Protein AF-A0AAW0D559-F1 (afdb_monomer_lite)

Foldseek 3Di:
DDDDDDDPPPPPPPPQDWDDPLQKAKEKDWPDQEEADPVNTDIDIDIDGPDPDDAAWDCAQAPSQQALACQKFKDKPNHTDDRQFKFFDFDQPFHFHHDDDDDDADDAFIKMKIDGDQLDFIGSGQPGLPTHGHDYDIGIHGHHHDRDDDDQDDPPPDDDDPLAAEQQDDPPPVVSVLLVVLLLLLLVLLQQVLVCCVVCVPDPLCCLQQVNPDSVLSSVLSNCSNSNGPANEYAYELVVPPVSVVRCVRTVRTQKMWGRHPNLHIYIYGYPVLVVAAALVVQVVDPQFPHAAHNNLVVNQSSSCSRPNAHCSGDGRVVSSSDDNVNSSRHDHRRNSRD

Structure (mmCIF, N/CA/C/O backbone):
data_AF-A0AAW0D559-F1
#
_entry.id   AF-A0AAW0D559-F1
#
loop_
_atom_site.group_PDB
_atom_site.id
_atom_site.type_symbol
_atom_site.label_atom_id
_atom_site.label_alt_id
_atom_site.label_comp_id
_atom_site.label_asym_id
_atom_site.label_entity_id
_atom_site.label_seq_id
_atom_site.pdbx_PDB_ins_code
_atom_site.Cartn_x
_atom_site.Cartn_y
_atom_site.Cartn_z
_atom_site.occupancy
_atom_site.B_iso_or_equiv
_atom_site.auth_seq_id
_atom_site.auth_comp_id
_atom_site.auth_asym_id
_atom_site.auth_atom_id
_atom_site.pdbx_PDB_model_num
ATOM 1 N N . MET A 1 1 ? 37.178 19.916 59.750 1.00 40.81 1 MET A N 1
ATOM 2 C CA . MET A 1 1 ? 35.726 19.694 59.577 1.00 40.81 1 MET A CA 1
ATOM 3 C C . MET A 1 1 ? 35.240 20.624 58.471 1.00 40.81 1 MET A C 1
ATOM 5 O O . MET A 1 1 ? 34.954 21.775 58.756 1.00 40.81 1 MET A O 1
ATOM 9 N N . PHE A 1 2 ? 35.234 20.185 57.210 1.00 36.81 2 PHE A N 1
ATOM 10 C CA . PHE A 1 2 ? 34.683 20.970 56.098 1.00 36.81 2 PHE A CA 1
ATOM 11 C C . PHE A 1 2 ? 33.722 20.095 55.295 1.00 36.81 2 PHE A C 1
ATOM 13 O O . PHE A 1 2 ? 34.034 18.958 54.948 1.00 36.81 2 PHE A O 1
ATOM 20 N N . ARG A 1 3 ? 32.512 20.630 55.125 1.00 43.84 3 ARG A N 1
ATOM 21 C CA . ARG A 1 3 ? 31.326 20.000 54.545 1.00 43.84 3 ARG A CA 1
ATOM 22 C C . ARG A 1 3 ? 31.536 19.752 53.050 1.00 43.84 3 ARG A C 1
ATOM 24 O O . ARG A 1 3 ? 31.835 20.692 52.324 1.00 43.84 3 ARG A O 1
ATOM 31 N N . SER A 1 4 ? 31.327 18.516 52.599 1.00 42.09 4 SER A N 1
ATOM 32 C CA . SER A 1 4 ? 31.126 18.214 51.178 1.00 42.09 4 SER A CA 1
ATOM 33 C C . SER A 1 4 ? 29.635 18.314 50.868 1.00 42.09 4 SER A C 1
ATOM 35 O O . SER A 1 4 ? 28.844 17.496 51.336 1.00 42.09 4 SER A O 1
ATOM 37 N N . SER A 1 5 ? 29.256 19.355 50.128 1.00 48.59 5 SER A N 1
ATOM 38 C CA . SER A 1 5 ? 27.917 19.517 49.564 1.00 48.59 5 SER A CA 1
ATOM 39 C C . SER A 1 5 ? 27.751 18.575 48.375 1.00 48.59 5 SER A C 1
ATOM 41 O O . SER A 1 5 ? 28.416 18.735 47.355 1.00 48.59 5 SER A O 1
ATOM 43 N N . PHE A 1 6 ? 26.852 17.602 48.507 1.00 46.41 6 PHE A N 1
ATOM 44 C CA . PHE A 1 6 ? 26.351 16.803 47.393 1.00 46.41 6 PHE A CA 1
ATOM 45 C C . PHE A 1 6 ? 25.408 17.665 46.539 1.00 46.41 6 PHE A C 1
ATOM 47 O O . PHE A 1 6 ? 24.305 18.000 46.966 1.00 46.41 6 PHE A O 1
ATOM 54 N N . LEU A 1 7 ? 25.845 18.024 45.331 1.00 46.91 7 LEU A N 1
ATOM 55 C CA . LEU A 1 7 ? 24.982 18.516 44.257 1.00 46.91 7 LEU A CA 1
ATOM 56 C C . LEU A 1 7 ? 24.326 17.302 43.584 1.00 46.91 7 LEU A C 1
ATOM 58 O O . LEU A 1 7 ? 24.928 16.652 42.733 1.00 46.91 7 LEU A O 1
ATOM 62 N N . LEU A 1 8 ? 23.098 16.978 43.991 1.00 42.84 8 LEU A N 1
ATOM 63 C CA . LEU A 1 8 ? 22.218 16.075 43.248 1.00 42.84 8 LEU A CA 1
ATOM 64 C C . LEU A 1 8 ? 21.705 16.814 42.002 1.00 42.84 8 LEU A C 1
ATOM 66 O O . LEU A 1 8 ? 20.737 17.569 42.073 1.00 42.84 8 LEU A O 1
ATOM 70 N N . LEU A 1 9 ? 22.367 16.604 40.861 1.00 41.84 9 LEU A N 1
ATOM 71 C CA . LEU A 1 9 ? 21.789 16.878 39.545 1.00 41.84 9 LEU A CA 1
ATOM 72 C C . LEU A 1 9 ? 20.656 15.870 39.305 1.00 41.84 9 LEU A C 1
ATOM 74 O O . LEU A 1 9 ? 20.895 14.709 38.977 1.00 41.84 9 LEU A O 1
ATOM 78 N N . SER A 1 10 ? 19.416 16.313 39.474 1.00 42.72 10 SER A N 1
ATOM 79 C CA . SER A 1 10 ? 18.221 15.604 39.024 1.00 42.72 10 SER A CA 1
ATOM 80 C C . SER A 1 10 ? 18.081 15.776 37.511 1.00 42.72 10 SER A C 1
ATOM 82 O O . SER A 1 10 ? 17.462 16.714 37.015 1.00 42.72 10 SER A O 1
ATOM 84 N N . VAL A 1 11 ? 18.682 14.860 36.751 1.00 44.22 11 VAL A N 1
ATOM 85 C CA . VAL A 1 11 ? 18.337 14.671 35.339 1.00 44.22 11 VAL A CA 1
ATOM 86 C C . VAL A 1 11 ? 16.946 14.037 35.311 1.00 44.22 11 VAL A C 1
ATOM 88 O O . VAL A 1 11 ? 16.806 12.832 35.506 1.00 44.22 11 VAL A O 1
ATOM 91 N N . LEU A 1 12 ? 15.903 14.851 35.116 1.00 43.22 12 LEU A N 1
ATOM 92 C CA . LEU A 1 12 ? 14.584 14.352 34.726 1.00 43.22 12 LEU A CA 1
ATOM 93 C C . LEU A 1 12 ? 14.722 13.752 33.322 1.00 43.22 12 LEU A C 1
ATOM 95 O O . LEU A 1 12 ? 14.622 14.451 32.312 1.00 43.22 12 LEU A O 1
ATOM 99 N N . ALA A 1 13 ? 14.983 12.450 33.253 1.00 46.03 13 ALA A N 1
ATOM 100 C CA . ALA A 1 13 ? 14.716 11.690 32.048 1.00 46.03 13 ALA A CA 1
ATOM 101 C C . ALA A 1 13 ? 13.203 11.773 31.803 1.00 46.03 13 ALA A C 1
ATOM 103 O O . ALA A 1 13 ? 12.420 11.236 32.584 1.00 46.03 13 ALA A O 1
ATOM 104 N N . LYS A 1 14 ? 12.778 12.482 30.749 1.00 43.16 14 LYS A N 1
ATOM 105 C CA . LYS A 1 14 ? 11.420 12.339 30.220 1.00 43.16 14 LYS A CA 1
ATOM 106 C C . LYS A 1 14 ? 11.315 10.919 29.674 1.00 43.16 14 LYS A C 1
ATOM 108 O O . LYS A 1 14 ? 11.685 10.666 28.532 1.00 43.16 14 LYS A O 1
ATOM 113 N N . THR A 1 15 ? 10.885 9.984 30.511 1.00 47.19 15 THR A N 1
ATOM 114 C CA . THR A 1 15 ? 10.398 8.687 30.054 1.00 47.19 15 THR A CA 1
ATOM 115 C C . THR A 1 15 ? 9.237 8.969 29.112 1.00 47.19 15 THR A C 1
ATOM 117 O O . THR A 1 15 ? 8.210 9.485 29.550 1.00 47.19 15 THR A O 1
ATOM 120 N N . ALA A 1 16 ? 9.424 8.713 27.817 1.00 51.06 16 ALA A N 1
ATOM 121 C CA . ALA A 1 16 ? 8.313 8.667 26.883 1.00 51.06 16 ALA A CA 1
ATOM 122 C C . ALA A 1 16 ? 7.385 7.550 27.373 1.00 51.06 16 ALA A C 1
ATOM 124 O O . ALA A 1 16 ? 7.759 6.378 27.353 1.00 51.06 16 ALA A O 1
ATOM 125 N N . LEU A 1 17 ? 6.235 7.931 27.925 1.00 55.53 17 LEU A N 1
ATOM 126 C CA . LEU A 1 17 ? 5.190 6.985 28.282 1.00 55.53 17 LEU A CA 1
ATOM 127 C C . LEU A 1 17 ? 4.730 6.328 26.977 1.00 55.53 17 LEU A C 1
ATOM 129 O O . LEU A 1 17 ? 4.398 7.026 26.018 1.00 55.53 17 LEU A O 1
ATOM 133 N N . CYS A 1 18 ? 4.802 4.998 26.917 1.00 61.66 18 CYS A N 1
ATOM 134 C CA . CYS A 1 18 ? 4.170 4.243 25.839 1.00 61.66 18 CYS A CA 1
ATOM 135 C C . CYS A 1 18 ? 2.658 4.472 25.919 1.00 61.66 18 CYS A C 1
ATOM 137 O O . CYS A 1 18 ? 2.116 4.506 27.025 1.00 61.66 18 CYS A O 1
ATOM 139 N N . LEU A 1 19 ? 2.005 4.633 24.766 1.00 68.88 19 LEU A N 1
ATOM 140 C CA . LEU A 1 19 ? 0.552 4.771 24.696 1.00 68.88 19 LEU A CA 1
ATOM 141 C C . LEU A 1 19 ? -0.113 3.519 25.269 1.00 68.88 19 LEU A C 1
ATOM 143 O O . LEU A 1 19 ? 0.300 2.392 25.000 1.00 68.88 19 LEU A O 1
ATOM 147 N N . SER A 1 20 ? -1.161 3.725 26.048 1.00 73.06 20 SER A N 1
ATOM 148 C CA . SER A 1 20 ? -1.937 2.682 26.698 1.00 73.06 20 SER A CA 1
ATOM 149 C C . SER A 1 20 ? -3.431 2.865 26.444 1.00 73.06 20 SER A C 1
ATOM 151 O O . SER A 1 20 ? -3.907 3.936 26.059 1.00 73.06 20 SER A O 1
ATOM 153 N N . VAL A 1 21 ? -4.190 1.780 26.607 1.00 67.75 21 VAL A N 1
ATOM 154 C CA . VAL A 1 21 ? -5.651 1.805 26.461 1.00 67.75 21 VAL A CA 1
ATOM 155 C C . VAL A 1 21 ? -6.235 2.791 27.475 1.00 67.75 21 VAL A C 1
ATOM 157 O O . VAL A 1 21 ? -6.011 2.646 28.674 1.00 67.75 21 VAL A O 1
ATOM 160 N N . GLY A 1 22 ? -6.983 3.783 26.983 1.00 71.81 22 GLY A N 1
ATOM 161 C CA . GLY A 1 22 ? -7.529 4.887 27.779 1.00 71.81 22 GLY A CA 1
ATOM 162 C C . GLY A 1 22 ? -6.760 6.208 27.662 1.00 71.81 22 GLY A C 1
ATOM 163 O O . GLY A 1 22 ? -7.299 7.239 28.057 1.00 71.81 22 GLY A O 1
ATOM 164 N N . ASP A 1 23 ? -5.560 6.215 27.067 1.00 79.25 23 ASP A N 1
ATOM 165 C CA . ASP A 1 23 ? -4.807 7.457 26.815 1.00 79.25 23 ASP A CA 1
ATOM 166 C C . ASP A 1 23 ? -5.408 8.293 25.678 1.00 79.25 23 ASP A C 1
ATOM 168 O O . ASP A 1 23 ? -5.177 9.497 25.590 1.00 79.25 23 ASP A O 1
ATOM 172 N N . LEU A 1 24 ? -6.204 7.666 24.812 1.00 82.00 24 LEU A N 1
ATOM 173 C CA . LEU A 1 24 ? -7.023 8.336 23.812 1.00 82.00 24 LEU A CA 1
ATOM 174 C C . LEU A 1 24 ? -8.452 7.820 23.903 1.00 82.00 24 LEU A C 1
ATOM 176 O O . LEU A 1 24 ? -8.681 6.612 23.951 1.00 82.00 24 LEU A O 1
ATOM 180 N N . ASP A 1 25 ? -9.397 8.750 23.875 1.00 81.94 25 ASP A N 1
ATOM 181 C CA . ASP A 1 25 ? -10.813 8.465 23.689 1.00 81.94 25 ASP A CA 1
ATOM 182 C C . ASP A 1 25 ? -11.210 8.865 22.267 1.00 81.94 25 ASP A C 1
ATOM 184 O O . ASP A 1 25 ? -10.893 9.969 21.808 1.00 81.94 25 ASP A O 1
ATOM 188 N N . VAL A 1 26 ? -11.855 7.945 21.554 1.00 84.38 26 VAL A N 1
ATOM 189 C CA . VAL A 1 26 ? -12.212 8.101 20.147 1.00 84.38 26 VAL A CA 1
ATOM 190 C C . VAL A 1 26 ? -13.692 7.831 19.968 1.00 84.38 26 VAL A C 1
ATOM 192 O O . VAL A 1 26 ? -14.174 6.715 20.139 1.00 84.38 26 VAL A O 1
ATOM 195 N N . THR A 1 27 ? -14.421 8.855 19.543 1.00 85.50 27 THR A N 1
ATOM 196 C CA . THR A 1 27 ? -15.855 8.766 19.265 1.00 85.50 27 THR A CA 1
ATOM 197 C C . THR A 1 27 ? -16.135 9.112 17.812 1.00 85.50 27 THR A C 1
ATOM 199 O O . THR A 1 27 ? -15.704 10.157 17.322 1.00 85.50 27 THR A O 1
ATOM 202 N N . LEU A 1 28 ? -16.928 8.281 17.140 1.00 86.50 28 LEU A N 1
ATOM 203 C CA . LEU A 1 28 ? -17.453 8.578 15.814 1.00 86.50 28 LEU A CA 1
ATOM 204 C C . LEU A 1 28 ? -18.870 9.139 15.882 1.00 86.50 28 LEU A C 1
ATOM 206 O O . LEU A 1 28 ? -19.733 8.619 16.592 1.00 86.50 28 LEU A O 1
ATOM 210 N N . LYS A 1 29 ? -19.134 10.180 15.087 1.00 86.12 29 LYS A N 1
ATOM 211 C CA . LYS A 1 29 ? -20.473 10.752 14.901 1.00 86.12 29 LYS A CA 1
ATOM 212 C C . LYS A 1 29 ? -20.749 10.980 13.425 1.00 86.12 29 LYS A C 1
ATOM 214 O O . LYS A 1 29 ? -19.990 11.682 12.767 1.00 86.12 29 LYS A O 1
ATOM 219 N N . ALA A 1 30 ? -21.858 10.456 12.915 1.00 86.12 30 ALA A N 1
ATOM 220 C CA . ALA A 1 30 ? -22.369 10.919 11.630 1.00 86.12 30 ALA A CA 1
ATOM 221 C C . ALA A 1 30 ? -22.965 12.316 11.797 1.00 86.12 30 ALA A C 1
ATOM 223 O O . ALA A 1 30 ? -23.650 12.595 12.783 1.00 86.12 30 ALA A O 1
ATOM 224 N N . VAL A 1 31 ? -22.727 13.181 10.813 1.00 81.94 31 VAL A N 1
ATOM 225 C CA . VAL A 1 31 ? -23.356 14.507 10.747 1.00 81.94 31 VAL A CA 1
ATOM 226 C C . VAL A 1 31 ? -24.864 14.379 10.510 1.00 81.94 31 VAL A C 1
ATOM 228 O O . VAL A 1 31 ? -25.633 15.192 11.017 1.00 81.94 31 VAL A O 1
ATOM 231 N N . SER A 1 32 ? -25.292 13.331 9.799 1.00 85.56 32 SER A N 1
ATOM 232 C CA . SER A 1 32 ? -26.696 12.961 9.625 1.00 85.56 32 SER A CA 1
ATOM 233 C C . SER A 1 32 ? -26.865 11.443 9.650 1.00 85.56 32 SER A C 1
ATOM 235 O O . SER A 1 32 ? -26.047 10.720 9.088 1.00 85.56 32 SER A O 1
ATOM 237 N N . SER A 1 33 ? -27.941 10.949 10.266 1.00 87.00 33 SER A N 1
ATOM 238 C CA . SER A 1 33 ? -28.289 9.518 10.271 1.00 87.00 33 SER A CA 1
ATOM 239 C C . SER A 1 33 ? -28.887 9.031 8.944 1.00 87.00 33 SER A C 1
ATOM 241 O O . SER A 1 33 ? -28.978 7.825 8.712 1.00 87.00 33 SER A O 1
ATOM 243 N N . SER A 1 34 ? -29.301 9.956 8.074 1.00 86.94 34 SER A N 1
ATOM 244 C CA . SER A 1 34 ? -29.825 9.676 6.737 1.00 86.94 34 SER A CA 1
ATOM 245 C C . SER A 1 34 ? -29.407 10.776 5.760 1.00 86.94 34 SER A C 1
ATOM 247 O O . SER A 1 34 ? -29.383 11.959 6.113 1.00 86.94 34 SER A O 1
ATOM 249 N N . VAL A 1 35 ? -29.035 10.393 4.544 1.00 84.62 35 VAL A N 1
ATOM 250 C CA . VAL A 1 35 ? -28.577 11.299 3.486 1.00 84.62 35 VAL A CA 1
ATOM 251 C C . VAL A 1 35 ? -29.180 10.897 2.146 1.00 84.62 35 VAL A C 1
ATOM 253 O O . VAL A 1 35 ? -29.629 9.767 1.980 1.00 84.62 35 VAL A O 1
ATOM 256 N N . GLN A 1 36 ? -29.215 11.813 1.178 1.00 78.62 36 GLN A N 1
ATOM 257 C CA . GLN A 1 36 ? -29.737 11.477 -0.146 1.00 78.62 36 GLN A CA 1
ATOM 258 C C . GLN A 1 36 ? -28.711 10.645 -0.916 1.00 78.62 36 GLN A C 1
ATOM 260 O O . GLN A 1 36 ? -29.029 9.525 -1.294 1.00 78.62 36 GLN A O 1
ATOM 265 N N . SER A 1 37 ? -27.464 11.114 -1.017 1.00 66.81 37 SER A N 1
ATOM 266 C CA . SER A 1 37 ? -26.383 10.441 -1.747 1.00 66.81 37 SER A CA 1
ATOM 267 C C . SER A 1 37 ? -25.282 9.903 -0.826 1.00 66.81 37 SER A C 1
ATOM 269 O O . SER A 1 37 ? -25.031 10.442 0.249 1.00 66.81 37 SER A O 1
ATOM 271 N N . VAL A 1 38 ? -24.536 8.884 -1.276 1.00 66.00 38 VAL A N 1
ATOM 272 C CA . VAL A 1 38 ? -23.303 8.429 -0.592 1.00 66.00 38 VAL A CA 1
ATOM 273 C C . VAL A 1 38 ? -22.271 9.556 -0.489 1.00 66.00 38 VAL A C 1
ATOM 275 O O . VAL A 1 38 ? -21.517 9.607 0.477 1.00 66.00 38 VAL A O 1
ATOM 278 N N . GLY A 1 39 ? -22.253 10.482 -1.455 1.00 64.94 39 GLY A N 1
ATOM 279 C CA . GLY A 1 39 ? -21.368 11.650 -1.426 1.00 64.94 39 GLY A CA 1
ATOM 280 C C . GLY A 1 39 ? -21.661 12.623 -0.279 1.00 64.94 39 GLY A C 1
ATOM 281 O O . GLY A 1 39 ? -20.799 13.425 0.065 1.00 64.94 39 GLY A O 1
ATOM 282 N N . ASP A 1 40 ? -22.841 12.517 0.334 1.00 70.00 40 ASP A N 1
ATOM 283 C CA . ASP A 1 40 ? -23.270 13.357 1.451 1.00 70.00 40 ASP A CA 1
ATOM 284 C C . ASP A 1 40 ? -22.979 12.710 2.818 1.00 70.00 40 ASP A C 1
ATOM 286 O O . ASP A 1 40 ? -23.238 13.319 3.860 1.00 70.00 40 ASP A O 1
ATOM 290 N N . ILE A 1 41 ? -22.455 11.476 2.850 1.00 75.19 41 ILE A N 1
ATOM 291 C CA . ILE A 1 41 ? -22.054 10.827 4.100 1.00 75.19 41 ILE A CA 1
ATOM 292 C C . ILE A 1 41 ? -20.844 11.571 4.664 1.00 75.19 41 ILE A C 1
ATOM 294 O O . ILE A 1 41 ? -19.733 11.483 4.144 1.00 75.19 41 ILE A O 1
ATOM 298 N N . VAL A 1 42 ? -21.055 12.264 5.780 1.00 76.31 42 VAL A N 1
ATOM 299 C CA . VAL A 1 42 ? -19.987 12.909 6.545 1.00 76.31 42 VAL A CA 1
ATOM 300 C C . VAL A 1 42 ? -19.949 12.304 7.942 1.00 76.31 42 VAL A C 1
ATOM 302 O O . VAL A 1 42 ? -20.933 12.357 8.686 1.00 76.31 42 VAL A O 1
ATOM 305 N N . VAL A 1 43 ? -18.796 11.739 8.300 1.00 80.94 43 VAL A N 1
ATOM 306 C CA . VAL A 1 43 ? -18.505 11.223 9.640 1.00 80.94 43 VAL A CA 1
ATOM 307 C C . VAL A 1 43 ? -17.413 12.075 10.268 1.00 80.94 43 VAL A C 1
ATOM 309 O O . VAL A 1 43 ? -16.375 12.329 9.665 1.00 80.94 43 VAL A O 1
ATOM 312 N N . THR A 1 44 ? -17.651 12.496 11.502 1.00 80.69 44 THR A N 1
ATOM 313 C CA . THR A 1 44 ? -16.692 13.212 12.333 1.00 80.69 44 THR A CA 1
ATOM 314 C C . THR A 1 44 ? -16.097 12.241 13.342 1.00 80.69 44 THR A C 1
ATOM 316 O O . THR A 1 44 ? -16.818 11.704 14.187 1.00 80.69 44 THR A O 1
ATOM 319 N N . ALA A 1 45 ? -14.781 12.052 13.279 1.00 82.25 45 ALA A N 1
ATOM 320 C CA . ALA A 1 45 ? -14.018 11.433 14.351 1.00 82.25 45 ALA A CA 1
ATOM 321 C C . ALA A 1 45 ? -13.614 12.494 15.378 1.00 82.25 45 ALA A C 1
ATOM 323 O O . ALA A 1 45 ? -13.005 13.507 15.037 1.00 82.25 45 ALA A O 1
ATOM 324 N N . ILE A 1 46 ? -13.968 12.269 16.638 1.00 83.81 46 ILE A N 1
ATOM 325 C CA . ILE A 1 46 ? -13.547 13.090 17.768 1.00 83.81 46 ILE A CA 1
ATOM 326 C C . ILE A 1 46 ? -12.511 12.276 18.524 1.00 83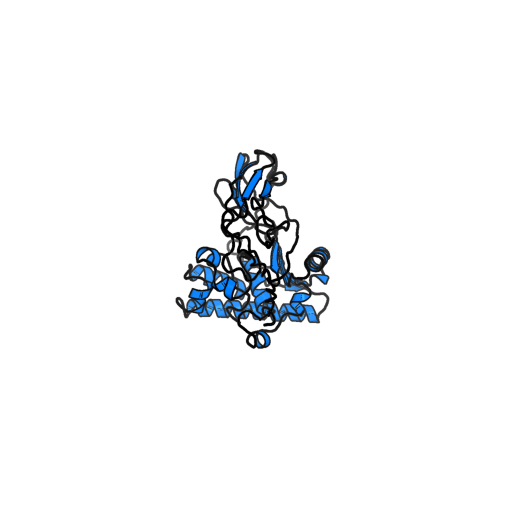.81 46 ILE A C 1
ATOM 328 O O . ILE A 1 46 ? -12.855 11.262 19.125 1.00 83.81 46 ILE A O 1
ATOM 332 N N . VAL A 1 47 ? -11.258 12.720 18.476 1.00 83.94 47 VAL A N 1
ATOM 333 C CA . VAL A 1 47 ? -10.161 12.126 19.241 1.00 83.94 47 VAL A CA 1
ATOM 334 C C . VAL A 1 47 ? -9.785 13.084 20.359 1.00 83.94 47 VAL A C 1
ATOM 336 O O . VAL A 1 47 ? -9.423 14.233 20.103 1.00 83.94 47 VAL A O 1
ATOM 339 N N . SER A 1 48 ? -9.881 12.618 21.598 1.00 84.75 48 SER A N 1
ATOM 340 C CA . SER A 1 48 ? -9.515 13.377 22.791 1.00 84.75 48 SER A CA 1
ATOM 341 C C . SER A 1 48 ? -8.428 12.666 23.581 1.00 84.75 48 SER A C 1
ATOM 343 O O . SER A 1 48 ? -8.443 11.448 23.712 1.00 84.75 48 SER A O 1
ATOM 345 N N . ASN A 1 49 ? -7.507 13.451 24.133 1.00 85.38 49 ASN A N 1
ATOM 346 C CA . ASN A 1 49 ? -6.540 13.012 25.131 1.00 85.38 49 ASN A CA 1
ATOM 347 C C . ASN A 1 49 ? -7.107 13.355 26.523 1.00 85.38 49 ASN A C 1
ATOM 349 O O . ASN A 1 49 ? -7.068 14.530 26.896 1.00 85.38 49 ASN A O 1
ATOM 353 N N . PRO A 1 50 ? -7.681 12.392 27.269 1.00 83.94 50 PRO A N 1
ATOM 354 C CA . PRO A 1 50 ? -8.214 12.638 28.609 1.00 83.94 50 PRO A CA 1
ATOM 355 C C . PRO A 1 50 ? -7.120 12.739 29.685 1.00 83.94 50 PRO A C 1
ATOM 357 O O . PRO A 1 50 ? -7.437 12.999 30.845 1.00 83.94 50 PRO A O 1
ATOM 360 N N . THR A 1 51 ? -5.852 12.504 29.337 1.00 81.69 51 THR A N 1
ATOM 361 C CA . THR A 1 51 ? -4.739 12.529 30.291 1.00 81.69 51 THR A CA 1
ATOM 362 C C . THR A 1 51 ? -4.268 13.958 30.579 1.00 81.69 51 THR A C 1
ATOM 364 O O . THR A 1 51 ? -4.524 14.894 29.825 1.00 81.69 51 THR A O 1
ATOM 367 N N . GLU A 1 52 ? -3.528 14.138 31.675 1.00 80.62 52 GLU A N 1
ATOM 368 C CA . GLU A 1 52 ? -2.924 15.430 32.038 1.00 80.62 52 GLU A CA 1
ATOM 369 C C . GLU A 1 52 ? -1.614 15.727 31.277 1.00 80.62 52 GLU A C 1
ATOM 371 O O . GLU A 1 52 ? -0.995 16.769 31.492 1.00 80.62 52 GLU A O 1
ATOM 376 N N . SER A 1 53 ? -1.151 14.808 30.421 1.00 77.31 53 SER A N 1
ATOM 377 C CA . SER A 1 53 ? 0.133 14.901 29.715 1.00 77.31 53 SER A CA 1
ATOM 378 C C . SER A 1 53 ? -0.051 14.994 28.204 1.00 77.31 53 SER A C 1
ATOM 380 O O . SER A 1 53 ? -0.941 14.373 27.634 1.00 77.31 53 SER A O 1
ATOM 382 N N . ASP A 1 54 ? 0.835 15.729 27.529 1.00 76.19 54 ASP A N 1
ATOM 383 C CA . ASP A 1 54 ? 0.851 15.774 26.066 1.00 76.19 54 ASP A CA 1
ATOM 384 C C . ASP A 1 54 ? 1.228 14.404 25.482 1.00 76.19 54 ASP A C 1
ATOM 386 O O . ASP A 1 54 ? 2.260 13.827 25.838 1.00 76.19 54 ASP A O 1
ATOM 390 N N . LEU A 1 55 ? 0.434 13.929 24.521 1.00 75.56 55 LEU A N 1
ATOM 391 C CA . LEU A 1 55 ? 0.702 12.708 23.764 1.00 75.56 55 LEU A CA 1
ATOM 392 C C . LEU A 1 55 ? 1.223 13.048 22.366 1.00 75.56 55 LEU A C 1
ATOM 394 O O . LEU A 1 55 ? 0.763 13.990 21.719 1.00 75.56 55 LEU A O 1
ATOM 398 N N . ARG A 1 56 ? 2.187 12.260 21.885 1.00 72.31 56 ARG A N 1
ATOM 399 C CA . ARG A 1 56 ? 2.650 12.297 20.493 1.00 72.31 56 ARG A CA 1
ATOM 400 C C . ARG A 1 56 ? 2.266 10.994 19.824 1.00 72.31 56 ARG A C 1
ATOM 402 O O . ARG A 1 56 ? 2.552 9.928 20.354 1.00 72.31 56 ARG A O 1
ATOM 409 N N . VAL A 1 57 ? 1.628 11.113 18.669 1.00 72.25 57 VAL A N 1
ATOM 410 C CA . VAL A 1 57 ? 1.064 9.990 17.928 1.00 72.25 57 VAL A CA 1
ATOM 411 C C . VAL A 1 57 ? 1.374 10.139 16.448 1.00 72.25 57 VAL A C 1
ATOM 413 O O . VAL A 1 57 ? 1.439 11.255 15.926 1.00 72.25 57 VAL A O 1
ATOM 416 N N . LEU A 1 58 ? 1.565 9.016 15.767 1.00 63.47 58 LEU A N 1
ATOM 417 C CA . LEU A 1 58 ? 1.619 8.967 14.315 1.00 63.47 58 LEU A CA 1
ATOM 418 C C . LEU A 1 58 ? 0.198 9.020 13.763 1.00 63.47 58 LEU A C 1
ATOM 420 O O . LEU A 1 58 ? -0.654 8.234 14.164 1.00 63.47 58 LEU A O 1
ATOM 424 N N . ALA A 1 59 ? -0.044 9.937 12.830 1.00 66.00 59 ALA A N 1
ATOM 425 C CA . ALA A 1 59 ? -1.354 10.114 12.211 1.00 66.00 59 ALA A CA 1
ATOM 426 C C . ALA A 1 59 ? -1.574 9.236 10.967 1.00 66.00 59 ALA A C 1
ATOM 428 O O . ALA A 1 59 ? -2.656 9.260 10.409 1.00 66.00 59 ALA A O 1
ATOM 429 N N . VAL A 1 60 ? -0.573 8.486 10.497 1.00 63.28 60 VAL A N 1
ATOM 430 C CA . VAL A 1 60 ? -0.679 7.720 9.239 1.00 63.28 60 VAL A CA 1
ATOM 431 C C . VAL A 1 60 ? -1.525 6.471 9.423 1.00 63.28 60 VAL A C 1
ATOM 433 O O . VAL A 1 60 ? -1.349 5.756 10.410 1.00 63.28 60 VAL A O 1
ATOM 436 N N . ASN A 1 61 ? -2.363 6.177 8.428 1.00 65.31 61 ASN A N 1
ATOM 437 C CA . ASN A 1 61 ? -3.120 4.931 8.306 1.00 65.31 61 ASN A CA 1
ATOM 438 C C . ASN A 1 61 ? -4.022 4.640 9.519 1.00 65.31 61 ASN A C 1
ATOM 440 O O . ASN A 1 61 ? -4.257 3.493 9.911 1.00 65.31 61 ASN A O 1
ATOM 444 N N . ASN A 1 62 ? -4.502 5.706 10.158 1.00 71.38 62 ASN A N 1
ATOM 445 C CA . ASN A 1 62 ? -5.436 5.610 11.262 1.00 71.38 62 ASN A CA 1
ATOM 446 C C . ASN A 1 62 ? -6.448 6.743 11.269 1.00 71.38 62 ASN A C 1
ATOM 448 O O . ASN A 1 62 ? -6.539 7.530 10.335 1.00 71.38 62 ASN A O 1
ATOM 452 N N . ILE A 1 63 ? -7.270 6.799 12.308 1.00 77.38 63 ILE A N 1
ATOM 453 C CA . ILE A 1 63 ? -8.381 7.744 12.391 1.00 77.38 63 ILE A CA 1
ATOM 454 C C . ILE A 1 63 ? -7.951 9.222 12.439 1.00 77.38 63 ILE A C 1
ATOM 456 O O . ILE A 1 63 ? -8.761 10.111 12.190 1.00 77.38 63 ILE A O 1
ATOM 460 N N . LEU A 1 64 ? -6.683 9.488 12.764 1.00 75.06 64 LEU A N 1
ATOM 461 C CA . LEU A 1 64 ? -6.070 10.816 12.709 1.00 75.06 64 LEU A CA 1
ATOM 462 C C . LEU A 1 64 ? -5.536 11.154 11.313 1.00 75.06 64 LEU A C 1
ATOM 464 O O . LEU A 1 64 ? -5.116 12.290 11.078 1.00 75.06 64 LEU A O 1
ATOM 468 N N . ASP A 1 65 ? -5.537 10.181 10.404 1.00 68.69 65 ASP A N 1
ATOM 469 C CA . ASP A 1 65 ? -5.126 10.373 9.029 1.00 68.69 65 ASP A CA 1
ATOM 470 C C . ASP A 1 65 ? -6.182 11.210 8.311 1.00 68.69 65 ASP A C 1
ATOM 472 O O . ASP A 1 65 ? -7.350 10.839 8.210 1.00 68.69 65 ASP A O 1
ATOM 476 N N . THR A 1 66 ? -5.760 12.373 7.828 1.00 63.84 66 THR A N 1
ATOM 477 C CA . THR A 1 66 ? -6.608 13.263 7.023 1.00 63.84 66 THR A CA 1
ATOM 478 C C . THR A 1 66 ? -6.428 13.009 5.530 1.00 63.84 66 THR A C 1
ATOM 480 O O . THR A 1 66 ? -6.976 13.742 4.704 1.00 63.84 66 THR A O 1
ATOM 483 N N . SER A 1 67 ? -5.622 12.004 5.177 1.00 56.56 67 SER A N 1
ATOM 484 C CA . SER A 1 67 ? -5.436 11.542 3.818 1.00 56.56 67 SER A CA 1
ATOM 485 C C . SER A 1 67 ? -6.512 10.551 3.385 1.00 56.56 67 SER A C 1
ATOM 487 O O . SER A 1 67 ? -7.342 10.095 4.166 1.00 56.56 67 SER A O 1
ATOM 489 N N . ALA A 1 68 ? -6.492 10.201 2.105 1.00 57.09 68 ALA A N 1
ATOM 490 C CA . ALA A 1 68 ? -7.432 9.284 1.502 1.00 57.09 68 ALA A CA 1
ATOM 491 C C . ALA A 1 68 ? -6.941 7.842 1.615 1.00 57.09 68 ALA A C 1
ATOM 493 O O . ALA A 1 68 ? -6.935 7.102 0.632 1.00 57.09 68 ALA A O 1
ATOM 494 N N . THR A 1 69 ? -6.470 7.489 2.806 1.00 62.06 69 THR A N 1
ATOM 495 C CA . THR A 1 69 ? -6.049 6.151 3.215 1.00 62.06 69 THR A CA 1
ATOM 496 C C . THR A 1 69 ? -7.220 5.406 3.853 1.00 62.06 69 THR A C 1
ATOM 498 O O . THR A 1 69 ? -8.305 5.949 4.087 1.00 62.06 69 THR A O 1
ATOM 501 N N . ARG A 1 70 ? -7.043 4.106 4.088 1.00 68.75 70 ARG A N 1
ATOM 502 C CA . ARG A 1 70 ? -8.100 3.229 4.595 1.00 68.75 70 ARG A CA 1
ATOM 503 C C . ARG A 1 70 ? -8.189 3.283 6.127 1.00 68.75 70 ARG A C 1
ATOM 505 O O . ARG A 1 70 ? -7.892 2.306 6.807 1.00 68.75 70 ARG A O 1
ATOM 512 N N . SER A 1 71 ? -8.636 4.411 6.677 1.00 75.25 71 SER A N 1
ATOM 513 C CA . SER A 1 71 ? -8.770 4.601 8.136 1.00 75.25 71 SER A CA 1
ATOM 514 C C . SER A 1 71 ? -10.021 3.960 8.754 1.00 75.25 71 SER A C 1
ATOM 516 O O . SER A 1 71 ? -10.097 3.774 9.971 1.00 75.25 71 SER A O 1
ATOM 518 N N . PHE A 1 72 ? -11.005 3.606 7.925 1.00 81.38 72 PHE A N 1
ATOM 519 C CA . PHE A 1 72 ? -12.302 3.080 8.351 1.00 81.38 72 PHE A CA 1
ATOM 520 C C . PHE A 1 72 ? -12.621 1.757 7.664 1.00 81.38 72 PHE A C 1
ATOM 522 O O . PHE A 1 72 ? -12.358 1.590 6.470 1.00 81.38 72 PHE A O 1
ATOM 529 N N . ASP A 1 73 ? -13.249 0.853 8.412 1.00 81.62 73 ASP A N 1
ATOM 530 C CA . ASP A 1 73 ? -13.983 -0.265 7.836 1.00 81.62 73 ASP A CA 1
ATOM 531 C C . ASP A 1 73 ? -15.411 0.198 7.559 1.00 81.62 73 ASP A C 1
ATOM 533 O O . ASP A 1 73 ? -16.122 0.686 8.445 1.00 81.62 73 ASP A O 1
ATOM 537 N N . ILE A 1 74 ? -15.817 0.064 6.301 1.00 82.50 74 ILE A N 1
ATOM 538 C CA . ILE A 1 74 ? -17.150 0.424 5.840 1.00 82.50 74 ILE A CA 1
ATOM 539 C C . ILE A 1 74 ? -17.834 -0.863 5.406 1.00 82.50 74 ILE A C 1
ATOM 541 O O . ILE A 1 74 ? -17.282 -1.664 4.649 1.00 82.50 74 ILE A O 1
ATOM 545 N N . SER A 1 75 ? -19.054 -1.063 5.881 1.00 81.81 75 SER A N 1
ATOM 546 C CA . SER A 1 75 ? -19.930 -2.115 5.384 1.00 81.81 75 SER A CA 1
ATOM 547 C C . SER A 1 75 ? -21.273 -1.533 4.988 1.00 81.81 75 SER A C 1
ATOM 549 O O . SER A 1 75 ? -21.717 -0.539 5.552 1.00 81.81 75 SER A O 1
ATOM 551 N N . ALA A 1 76 ? -21.906 -2.152 4.006 1.00 79.50 76 ALA A N 1
ATOM 552 C CA . ALA A 1 76 ? -23.218 -1.813 3.507 1.00 79.50 76 ALA A CA 1
ATOM 553 C C . ALA A 1 76 ? -24.114 -3.044 3.619 1.00 79.50 76 ALA A C 1
ATOM 555 O O . ALA A 1 76 ? -23.802 -4.098 3.058 1.00 79.50 76 ALA A O 1
ATOM 556 N N . ASP A 1 77 ? -25.178 -2.933 4.413 1.00 78.69 77 ASP A N 1
ATOM 557 C CA . ASP A 1 77 ? -26.062 -4.045 4.784 1.00 78.69 77 ASP A CA 1
ATOM 558 C C . ASP A 1 77 ? -25.280 -5.293 5.250 1.00 78.69 77 ASP A C 1
ATOM 560 O O . ASP A 1 77 ? -25.579 -6.434 4.888 1.00 78.69 77 ASP A O 1
ATOM 564 N N . GLY A 1 78 ? -24.218 -5.064 6.031 1.00 77.62 78 GLY A N 1
ATOM 565 C CA . GLY A 1 78 ? -23.345 -6.108 6.573 1.00 77.62 78 GLY A CA 1
ATOM 566 C C . GLY A 1 78 ? -22.324 -6.696 5.590 1.00 77.62 78 GLY A C 1
ATOM 567 O O . GLY A 1 78 ? -21.596 -7.613 5.966 1.00 77.62 78 GLY A O 1
ATOM 568 N N . LYS A 1 79 ? -22.235 -6.196 4.351 1.00 67.31 79 LYS A N 1
ATOM 569 C CA . LYS A 1 79 ? -21.190 -6.576 3.385 1.00 67.31 79 LYS A CA 1
ATOM 570 C C . LYS A 1 79 ? -20.100 -5.520 3.334 1.00 67.31 79 LYS A C 1
ATOM 572 O O . LYS A 1 79 ? -20.403 -4.338 3.243 1.00 67.31 79 LYS A O 1
ATOM 577 N N . GLU A 1 80 ? -18.841 -5.939 3.355 1.00 74.00 80 GLU A N 1
ATOM 578 C CA . GLU A 1 80 ? -17.704 -5.024 3.229 1.00 74.00 80 GLU A CA 1
ATOM 579 C C . GLU A 1 80 ? -17.787 -4.206 1.929 1.00 74.00 80 GLU A C 1
ATOM 581 O O . GLU A 1 80 ? -18.063 -4.740 0.852 1.00 74.00 80 GLU A O 1
ATOM 586 N N . VAL A 1 81 ? -17.558 -2.902 2.057 1.00 63.91 81 VAL A N 1
ATOM 587 C CA . VAL A 1 81 ? -17.465 -1.922 0.972 1.00 63.91 81 VAL A CA 1
ATOM 588 C C . VAL A 1 81 ? -15.986 -1.837 0.575 1.00 63.91 81 VAL A C 1
ATOM 590 O O . VAL A 1 81 ? -15.176 -1.391 1.388 1.00 63.91 81 VAL A O 1
ATOM 593 N N . PRO A 1 82 ? -15.600 -2.263 -0.646 1.00 60.69 82 PRO A N 1
ATOM 594 C CA . PRO A 1 82 ? -14.229 -2.141 -1.123 1.00 60.69 82 PRO A CA 1
ATOM 595 C C . PRO A 1 82 ? -13.715 -0.706 -1.040 1.00 60.69 82 PRO A C 1
ATOM 597 O O . PRO A 1 82 ? -14.383 0.240 -1.453 1.00 60.69 82 PRO A O 1
ATOM 600 N N . PHE A 1 83 ? -12.494 -0.555 -0.548 1.00 62.81 83 PHE A N 1
ATOM 601 C CA . PHE A 1 83 ? -11.827 0.734 -0.473 1.00 62.81 83 PHE A CA 1
ATOM 602 C C . PHE A 1 83 ? -11.377 1.224 -1.863 1.00 62.81 83 PHE A C 1
ATOM 604 O O . PHE A 1 83 ? -10.711 0.490 -2.594 1.00 62.81 83 PHE A O 1
ATOM 611 N N . THR A 1 84 ? -11.698 2.475 -2.206 1.00 53.34 84 THR A N 1
ATOM 612 C CA . THR A 1 84 ? -11.385 3.114 -3.505 1.00 53.34 84 THR A CA 1
ATOM 613 C C . THR A 1 84 ? -10.495 4.357 -3.365 1.00 53.34 84 THR A C 1
ATOM 615 O O . THR A 1 84 ? -10.657 5.331 -4.099 1.00 53.34 84 THR A O 1
ATOM 618 N N . GLY A 1 85 ? -9.591 4.360 -2.384 1.00 53.97 85 GLY A N 1
ATOM 619 C CA . GLY A 1 85 ? -8.677 5.475 -2.125 1.00 53.97 85 GLY A CA 1
ATOM 620 C C . GLY A 1 85 ? -7.232 5.211 -2.545 1.00 53.97 85 GLY A C 1
ATOM 621 O O . GLY A 1 85 ? -6.941 4.372 -3.405 1.00 53.97 85 GLY A O 1
ATOM 622 N N . VAL A 1 86 ? -6.313 5.959 -1.937 1.00 52.84 86 VAL A N 1
ATOM 623 C CA . VAL A 1 86 ? -4.872 5.857 -2.188 1.00 52.84 86 VAL A CA 1
ATOM 624 C C . VAL A 1 86 ? -4.265 4.837 -1.228 1.00 52.84 86 VAL A C 1
ATOM 626 O O . VAL A 1 86 ? -4.504 4.892 -0.022 1.00 52.84 86 VAL A O 1
ATOM 629 N N . LYS A 1 87 ? -3.460 3.922 -1.771 1.00 60.81 87 LYS A N 1
ATOM 630 C CA . LYS A 1 87 ? -2.554 3.071 -0.988 1.00 60.81 87 LYS A CA 1
ATOM 631 C C . LYS A 1 87 ? -1.139 3.599 -1.193 1.00 60.81 87 LYS A C 1
ATOM 633 O O . LYS A 1 87 ? -0.747 3.853 -2.335 1.00 60.81 87 LYS A O 1
ATOM 638 N N . VAL A 1 88 ? -0.465 3.934 -0.099 1.00 54.69 88 VAL A N 1
ATOM 639 C CA . VAL A 1 88 ? 0.727 4.787 -0.090 1.00 54.69 88 VAL A CA 1
ATOM 640 C C . VAL A 1 88 ? 1.825 4.066 0.651 1.00 54.69 88 VAL A C 1
ATOM 642 O O . VAL A 1 88 ? 1.662 3.905 1.852 1.00 54.69 88 VAL A O 1
ATOM 645 N N . ALA A 1 89 ? 2.962 3.829 -0.011 1.00 55.62 89 ALA A N 1
ATOM 646 C CA . ALA A 1 89 ? 4.210 3.371 0.596 1.00 55.62 89 ALA A CA 1
ATOM 647 C C . ALA A 1 89 ? 5.058 4.551 1.135 1.00 55.62 89 ALA A C 1
ATOM 649 O O . ALA A 1 89 ? 5.745 5.225 0.348 1.00 55.62 89 ALA A O 1
ATOM 650 N N . PRO A 1 90 ? 5.063 4.853 2.451 1.00 50.25 90 PRO A N 1
ATOM 651 C CA . PRO A 1 90 ? 5.907 5.872 3.038 1.00 50.25 90 PRO A CA 1
ATOM 652 C C . PRO A 1 90 ? 7.277 5.299 3.443 1.00 50.25 90 PRO A C 1
ATOM 654 O O . PRO A 1 90 ? 7.449 4.115 3.736 1.00 50.25 90 PRO A O 1
ATOM 657 N N . LEU A 1 91 ? 8.270 6.179 3.536 1.00 45.31 91 LEU A N 1
ATOM 658 C CA . LEU A 1 91 ? 9.449 5.967 4.371 1.00 45.31 91 LEU A CA 1
ATOM 659 C C . LEU A 1 91 ? 9.041 5.942 5.857 1.00 45.31 91 LEU A C 1
ATOM 661 O O . LEU A 1 91 ? 8.053 6.586 6.221 1.00 45.31 91 LEU A O 1
ATOM 665 N N . PRO A 1 92 ? 9.826 5.298 6.744 1.00 42.91 92 PRO A N 1
ATOM 666 C CA . PRO A 1 92 ? 9.560 5.235 8.187 1.00 42.91 92 PRO A CA 1
ATOM 667 C C . PRO A 1 92 ? 9.700 6.587 8.928 1.00 42.91 92 PRO A C 1
ATOM 669 O O . PRO A 1 92 ? 10.217 6.640 10.036 1.00 42.91 92 PRO A O 1
ATOM 672 N N . SER A 1 93 ? 9.263 7.717 8.364 1.00 38.12 93 SER A N 1
ATOM 673 C CA . SER A 1 93 ? 9.305 9.008 9.069 1.00 38.12 93 SER A CA 1
ATOM 674 C C . SER A 1 93 ? 8.380 10.117 8.556 1.00 38.12 93 SER A C 1
ATOM 676 O O . SER A 1 93 ? 8.473 11.233 9.068 1.00 38.12 93 SER A O 1
ATOM 678 N N . THR A 1 94 ? 7.471 9.883 7.602 1.00 34.34 94 THR A N 1
ATOM 679 C CA . THR A 1 94 ? 6.610 10.977 7.101 1.00 34.34 94 THR A CA 1
ATOM 680 C C . THR A 1 94 ? 5.162 10.574 6.865 1.00 34.34 94 THR A C 1
ATOM 682 O O . THR A 1 94 ? 4.888 9.555 6.237 1.00 34.34 94 THR A O 1
ATOM 685 N N . THR A 1 95 ? 4.253 11.442 7.306 1.00 37.78 95 THR A N 1
ATOM 686 C CA . THR A 1 95 ? 2.800 11.367 7.120 1.00 37.78 95 THR A CA 1
ATOM 687 C C . THR A 1 95 ? 2.356 11.976 5.787 1.00 37.78 95 THR A C 1
ATOM 689 O O . 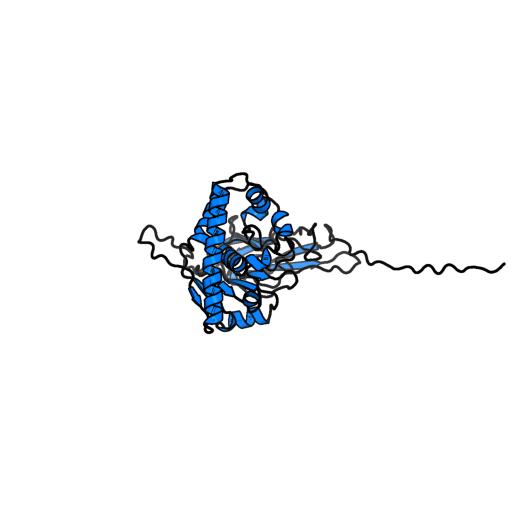THR A 1 95 ? 2.659 13.153 5.567 1.00 37.78 95 THR A O 1
ATOM 692 N N . PRO A 1 96 ? 1.621 11.248 4.927 1.00 33.94 96 PRO A N 1
ATOM 693 C CA . PRO A 1 96 ? 0.997 11.820 3.739 1.00 33.94 96 PRO A CA 1
ATOM 694 C C . PRO A 1 96 ? -0.404 12.411 4.006 1.00 33.94 96 PRO A C 1
ATOM 696 O O . PRO A 1 96 ? -1.089 11.977 4.922 1.00 33.94 96 PRO A O 1
ATOM 699 N N . SER A 1 97 ? -0.845 13.365 3.177 1.00 27.86 97 SER A N 1
ATOM 700 C CA . SER A 1 97 ? -2.219 13.897 3.066 1.00 27.86 97 SER A CA 1
ATOM 701 C C . SER A 1 97 ? -2.707 13.796 1.609 1.00 27.86 97 SER A C 1
ATOM 703 O O . SER A 1 97 ? -1.962 14.118 0.679 1.00 27.86 97 SER A O 1
ATOM 705 N N . ALA A 1 98 ? -3.944 13.338 1.393 1.00 32.53 98 ALA A N 1
ATOM 706 C CA . ALA A 1 98 ? -4.606 13.205 0.088 1.00 32.53 98 ALA A CA 1
ATOM 707 C C . ALA A 1 98 ? -6.137 13.282 0.253 1.00 32.53 98 ALA A C 1
ATOM 709 O O . ALA A 1 98 ? -6.652 12.774 1.236 1.00 32.53 98 ALA A O 1
ATOM 710 N N . PRO A 1 99 ? -6.908 13.832 -0.689 1.00 24.83 99 PRO A N 1
ATOM 711 C CA . PRO A 1 99 ? -8.358 13.669 -0.709 1.00 24.83 99 PRO A CA 1
ATOM 712 C C . PRO A 1 99 ? -8.761 12.517 -1.643 1.00 24.83 99 PRO A C 1
ATOM 714 O O . PRO A 1 99 ? -8.195 12.363 -2.724 1.00 24.83 99 PRO A O 1
ATOM 717 N N . SER A 1 100 ? -9.774 11.733 -1.275 1.00 28.19 100 SER A N 1
ATOM 718 C CA . SER A 1 100 ? -10.482 10.870 -2.227 1.00 28.19 100 SER A CA 1
ATOM 719 C C . SER A 1 100 ? -11.889 10.581 -1.726 1.00 28.19 100 SER A C 1
ATOM 721 O O . SER A 1 100 ? -12.083 10.180 -0.581 1.00 28.19 100 SER A O 1
ATOM 723 N N . THR A 1 101 ? -12.859 10.787 -2.605 1.00 25.75 101 THR A N 1
ATOM 724 C CA . THR A 1 101 ? -14.245 10.355 -2.462 1.00 25.75 101 THR A CA 1
ATOM 725 C C . THR A 1 101 ? -14.572 9.500 -3.676 1.00 25.75 101 THR A C 1
ATOM 727 O O . THR A 1 101 ? -14.287 9.906 -4.802 1.00 25.75 101 THR A O 1
ATOM 730 N N . THR A 1 102 ? -15.157 8.317 -3.481 1.00 27.94 102 THR A N 1
ATOM 731 C CA . THR A 1 102 ? -16.117 7.724 -4.430 1.00 27.94 102 THR A CA 1
ATOM 732 C C . THR A 1 102 ? -16.809 6.501 -3.837 1.00 27.94 102 THR A C 1
ATOM 734 O O . THR A 1 102 ? -16.311 5.859 -2.920 1.00 27.94 102 THR A O 1
ATOM 737 N N . SER A 1 103 ? -18.017 6.258 -4.336 1.00 31.73 103 SER A N 1
ATOM 738 C CA . SER A 1 103 ? -19.083 5.467 -3.734 1.00 31.73 103 SER A CA 1
ATOM 739 C C . SER A 1 103 ? -19.347 4.152 -4.473 1.00 31.73 103 SER A C 1
ATOM 741 O O . SER A 1 103 ? -19.156 4.050 -5.684 1.00 31.73 103 SER A O 1
ATOM 743 N N . LEU A 1 104 ? -19.837 3.153 -3.730 1.00 42.19 104 LEU A N 1
ATOM 744 C CA . LEU A 1 104 ? -20.366 1.888 -4.250 1.00 42.19 104 LEU A CA 1
ATOM 745 C C . LEU A 1 104 ? -21.877 1.970 -4.541 1.00 42.19 104 LEU A C 1
ATOM 747 O O . LEU A 1 104 ? -22.584 2.715 -3.859 1.00 42.19 104 LEU A O 1
ATOM 751 N N . PRO A 1 105 ? -22.402 1.186 -5.506 1.00 37.03 105 PRO A N 1
ATOM 752 C CA . PRO A 1 105 ? -23.836 1.087 -5.757 1.00 37.03 105 PRO A CA 1
ATOM 753 C C . PRO A 1 105 ? -24.514 0.210 -4.714 1.00 37.03 105 PRO A C 1
ATOM 755 O O . PRO A 1 105 ? -24.137 -0.938 -4.471 1.00 37.03 105 PRO A O 1
ATOM 758 N N . LEU A 1 106 ? -25.568 0.726 -4.121 1.00 48.75 106 LEU A N 1
ATOM 759 C CA . LEU A 1 106 ? -26.295 0.038 -3.073 1.00 48.75 106 LEU A CA 1
ATOM 760 C C . LEU A 1 106 ? -27.800 0.263 -3.297 1.00 48.75 106 LEU A C 1
ATOM 762 O O . LEU A 1 106 ? -28.179 1.141 -4.067 1.00 48.75 106 LEU A O 1
ATOM 766 N N . PRO A 1 107 ? -28.705 -0.579 -2.789 1.00 50.56 107 PRO A N 1
ATOM 767 C CA . PRO A 1 107 ? -30.134 -0.296 -2.903 1.00 50.56 107 PRO A CA 1
ATOM 768 C C . PRO A 1 107 ? -30.517 0.991 -2.134 1.00 50.56 107 PRO A C 1
ATOM 770 O O . PRO A 1 107 ? -29.912 1.295 -1.107 1.00 50.56 107 PRO A O 1
ATOM 773 N N . PRO A 1 108 ? -31.526 1.770 -2.567 1.00 60.97 108 PRO A N 1
ATOM 774 C CA . PRO A 1 108 ? -32.107 2.815 -1.723 1.00 60.97 108 PRO A CA 1
ATOM 775 C C . PRO A 1 108 ? -32.522 2.245 -0.362 1.00 60.97 108 PRO A C 1
ATOM 777 O O . PRO A 1 108 ? -33.071 1.143 -0.293 1.00 60.97 108 PRO A O 1
ATOM 780 N N . GLY A 1 109 ? -32.241 2.977 0.712 1.00 71.19 109 GLY A N 1
ATOM 781 C CA . GLY A 1 109 ? -32.434 2.499 2.081 1.00 71.19 109 GLY A CA 1
ATOM 782 C C . GLY A 1 109 ? -31.304 1.605 2.603 1.00 71.19 109 GLY A C 1
ATOM 783 O O . GLY A 1 109 ? -31.459 1.009 3.669 1.00 71.19 109 GLY A O 1
ATOM 784 N N . THR A 1 110 ? -30.175 1.510 1.888 1.00 76.38 110 THR A N 1
ATOM 785 C CA . THR A 1 110 ? -28.990 0.795 2.384 1.00 76.38 110 THR A CA 1
ATOM 786 C C . THR A 1 110 ? -28.456 1.446 3.639 1.00 76.38 110 THR A C 1
ATOM 788 O O . THR A 1 110 ? -28.280 2.669 3.697 1.00 76.38 110 THR A O 1
ATOM 791 N N . LYS A 1 111 ? -28.133 0.605 4.620 1.00 84.06 111 LYS A N 1
ATOM 792 C CA . LYS A 1 111 ? -27.462 1.022 5.841 1.00 84.06 111 LYS A CA 1
ATOM 793 C C . LYS A 1 111 ? -25.967 0.832 5.697 1.00 84.06 111 LYS A C 1
ATOM 795 O O . LYS A 1 111 ? -25.484 -0.287 5.532 1.00 84.06 111 LYS A O 1
ATOM 800 N N . PHE A 1 112 ? -25.239 1.931 5.805 1.00 83.81 112 PHE A N 1
ATOM 801 C CA . PHE A 1 112 ? -23.797 1.907 5.945 1.00 83.81 112 PHE A CA 1
ATOM 802 C C . PHE A 1 112 ? -23.435 1.870 7.416 1.00 83.81 112 PHE A C 1
ATOM 804 O O . PHE A 1 112 ? -23.845 2.754 8.161 1.00 83.81 112 PHE A O 1
ATOM 811 N N . THR A 1 113 ? -22.633 0.892 7.813 1.00 86.88 113 THR A N 1
ATOM 812 C CA . THR A 1 113 ? -21.978 0.863 9.118 1.00 86.88 113 THR A CA 1
ATOM 813 C C . THR A 1 113 ? -20.518 1.242 8.921 1.00 86.88 113 THR A C 1
ATOM 815 O O . THR A 1 113 ? -19.800 0.587 8.164 1.00 86.88 113 THR A O 1
ATOM 818 N N . ILE A 1 114 ? -20.091 2.302 9.599 1.00 86.81 114 ILE A N 1
ATOM 819 C CA . ILE A 1 114 ? -18.742 2.863 9.532 1.00 86.81 114 ILE A CA 1
ATOM 820 C C . ILE A 1 114 ? -18.127 2.732 10.919 1.00 86.81 114 ILE A C 1
ATOM 822 O O . ILE A 1 114 ? -18.681 3.236 11.895 1.00 86.81 114 ILE A O 1
ATOM 826 N N . ALA A 1 115 ? -16.988 2.059 11.012 1.00 85.81 115 ALA A N 1
ATOM 827 C CA . ALA A 1 115 ? -16.226 1.919 12.247 1.00 85.81 115 ALA A CA 1
ATOM 828 C C . ALA A 1 115 ? -14.749 2.208 11.967 1.00 85.81 115 ALA A C 1
ATOM 830 O O . ALA A 1 115 ? -14.308 2.039 10.824 1.00 85.81 115 ALA A O 1
ATOM 831 N N . PRO A 1 116 ? -13.952 2.627 12.966 1.00 81.12 116 PRO A N 1
ATOM 832 C CA . PRO A 1 116 ? -12.509 2.647 12.780 1.00 81.12 116 PRO A CA 1
ATOM 833 C C . PRO A 1 116 ? -12.042 1.246 12.413 1.00 81.12 116 PRO A C 1
ATOM 835 O O . PRO A 1 116 ? -12.557 0.255 12.942 1.00 81.12 116 PRO A O 1
ATOM 838 N N . ARG A 1 117 ? -11.103 1.170 11.471 1.00 77.12 117 ARG A N 1
ATOM 839 C CA . ARG A 1 117 ? -10.622 -0.113 10.965 1.00 77.12 117 ARG A CA 1
ATOM 840 C C . ARG A 1 117 ? -10.091 -0.953 12.126 1.00 77.12 117 ARG A C 1
ATOM 842 O O . ARG A 1 117 ? -9.291 -0.456 12.916 1.00 77.12 117 ARG A O 1
ATOM 849 N N . GLN A 1 118 ? -10.519 -2.212 12.240 1.00 67.00 118 GLN A N 1
ATOM 850 C CA . GLN A 1 118 ? -10.173 -3.044 13.410 1.00 67.00 118 GLN A CA 1
ATOM 851 C C . GLN A 1 118 ? -8.666 -3.277 13.570 1.00 67.00 118 GLN A C 1
ATOM 853 O O . GLN A 1 118 ? -8.192 -3.561 14.672 1.00 67.00 118 GLN A O 1
ATOM 858 N N . GLU A 1 119 ? -7.945 -3.182 12.460 1.00 63.38 119 GLU A N 1
ATOM 859 C CA . GLU A 1 119 ? -6.497 -3.352 12.356 1.00 63.38 119 GLU A CA 1
ATOM 860 C C . GLU A 1 119 ? -5.749 -2.010 12.407 1.00 63.38 119 GLU A C 1
ATOM 862 O O . GLU A 1 119 ? -4.526 -1.982 12.328 1.00 63.38 119 GLU A O 1
ATOM 867 N N . SER A 1 120 ? -6.461 -0.881 12.502 1.00 65.62 120 SER A N 1
ATOM 868 C CA . SER A 1 120 ? -5.825 0.424 12.623 1.00 65.62 120 SER A CA 1
ATOM 869 C C . SER A 1 120 ? -5.344 0.642 14.052 1.00 65.62 120 SER A C 1
ATOM 871 O O . SER A 1 120 ? -6.122 0.619 15.011 1.00 65.62 120 SER A O 1
ATOM 873 N N . THR A 1 121 ? -4.040 0.853 14.190 1.00 68.94 121 THR A N 1
ATOM 874 C CA . THR A 1 121 ? -3.390 1.105 15.470 1.00 68.94 121 THR A CA 1
ATOM 875 C C . THR A 1 121 ? -2.725 2.475 15.477 1.00 68.94 121 THR A C 1
ATOM 877 O O . THR A 1 121 ? -2.177 2.930 14.473 1.00 68.94 121 THR A O 1
ATOM 880 N N . ILE A 1 122 ? -2.774 3.153 16.621 1.00 70.25 122 ILE A N 1
ATOM 881 C CA . ILE A 1 122 ? -2.085 4.423 16.835 1.00 70.25 122 ILE A CA 1
ATOM 882 C C . ILE A 1 122 ? -0.734 4.127 17.474 1.00 70.25 122 ILE A C 1
ATOM 884 O O . ILE A 1 122 ? -0.650 3.568 18.564 1.00 70.25 122 ILE A O 1
ATOM 888 N N . HIS A 1 123 ? 0.327 4.529 16.789 1.00 68.06 123 HIS A N 1
ATOM 889 C CA . HIS A 1 123 ? 1.697 4.340 17.246 1.00 68.06 123 HIS A CA 1
ATOM 890 C C . HIS A 1 123 ? 2.233 5.634 17.862 1.00 68.06 123 HIS A C 1
ATOM 892 O O . HIS A 1 123 ? 1.986 6.720 17.332 1.00 68.06 123 HIS A O 1
ATOM 898 N N . ALA A 1 124 ? 3.019 5.536 18.934 1.00 62.75 124 ALA A N 1
ATOM 899 C CA . ALA A 1 124 ? 3.739 6.688 19.487 1.00 62.75 124 ALA A CA 1
ATOM 900 C C . ALA A 1 124 ? 4.956 7.074 18.623 1.00 62.75 124 ALA A C 1
ATOM 902 O O . ALA A 1 124 ? 5.359 8.240 18.567 1.00 62.75 124 ALA A O 1
ATOM 903 N N . SER A 1 125 ? 5.548 6.089 17.943 1.00 58.31 125 SER A N 1
ATOM 904 C CA . SER A 1 125 ? 6.666 6.244 17.011 1.00 58.31 125 SER A CA 1
ATOM 905 C C . SER A 1 125 ? 6.701 5.089 16.005 1.00 58.31 125 SER A C 1
ATOM 907 O O . SER A 1 125 ? 5.968 4.114 16.129 1.00 58.31 125 SER A O 1
ATOM 909 N N . VAL A 1 126 ? 7.571 5.182 15.000 1.00 53.16 126 VAL A N 1
ATOM 910 C CA . VAL A 1 126 ? 7.731 4.125 13.985 1.00 53.16 126 VAL A CA 1
ATOM 911 C C . VAL A 1 126 ? 8.334 2.830 14.534 1.00 53.16 126 VAL A C 1
ATOM 913 O O . VAL A 1 126 ? 8.148 1.777 13.936 1.00 53.16 126 VAL A O 1
ATOM 916 N N . ASP A 1 127 ? 8.997 2.899 15.689 1.00 56.75 127 ASP A N 1
ATOM 917 C CA . ASP A 1 127 ? 9.608 1.754 16.373 1.00 56.75 127 ASP A CA 1
ATOM 918 C C . ASP A 1 127 ? 8.694 1.177 17.473 1.00 56.75 127 ASP A C 1
ATOM 920 O O . ASP A 1 127 ? 9.134 0.384 18.307 1.00 56.75 127 ASP A O 1
ATOM 924 N N . ASP A 1 128 ? 7.432 1.613 17.526 1.00 61.22 128 ASP A N 1
ATOM 925 C CA . ASP A 1 128 ? 6.489 1.216 18.566 1.00 61.22 128 ASP A CA 1
ATOM 926 C C . ASP A 1 128 ? 6.044 -0.243 18.389 1.00 61.22 128 ASP A C 1
ATOM 928 O O . ASP A 1 128 ? 5.275 -0.584 17.486 1.00 61.22 128 ASP A O 1
ATOM 932 N N . LEU A 1 129 ? 6.551 -1.106 19.272 1.00 56.19 129 LEU A N 1
ATOM 933 C CA . LEU A 1 129 ? 6.266 -2.541 19.304 1.00 56.19 129 LEU A CA 1
ATOM 934 C C . LEU A 1 129 ? 4.924 -2.875 19.975 1.00 56.19 129 LEU A C 1
ATOM 936 O O . LEU A 1 129 ? 4.507 -4.033 19.936 1.00 56.19 129 LEU A O 1
ATOM 940 N N . ALA A 1 130 ? 4.269 -1.900 20.613 1.00 69.19 130 ALA A N 1
ATOM 941 C CA . ALA A 1 130 ? 3.020 -2.092 21.344 1.00 69.19 130 ALA A CA 1
ATOM 942 C C . ALA A 1 130 ? 1.995 -1.019 20.946 1.00 69.19 130 ALA A C 1
ATOM 944 O O . ALA A 1 130 ? 1.623 -0.179 21.767 1.00 69.19 130 ALA A O 1
ATOM 945 N N . PRO A 1 131 ? 1.535 -1.031 19.686 1.00 68.94 131 PRO A N 1
ATOM 946 C CA . PRO A 1 131 ? 0.714 0.049 19.183 1.00 68.94 131 PRO A CA 1
ATOM 947 C C . PRO A 1 131 ? -0.685 0.021 19.803 1.00 68.94 131 PRO A C 1
ATOM 949 O O . PRO A 1 131 ? -1.257 -1.039 20.080 1.00 68.94 131 PRO A O 1
ATOM 952 N N . LEU A 1 132 ? -1.243 1.208 20.034 1.00 75.06 132 LEU A N 1
ATOM 953 C CA . LEU A 1 132 ? -2.528 1.363 20.695 1.00 75.06 132 LEU A CA 1
ATOM 954 C C . LEU A 1 132 ? -3.653 0.975 19.739 1.00 75.06 132 LEU A C 1
ATOM 956 O O . LEU A 1 132 ? -3.902 1.648 18.737 1.00 75.06 132 LEU A O 1
ATOM 960 N N . LYS A 1 133 ? -4.383 -0.083 20.085 1.00 73.25 133 LYS A N 1
ATOM 961 C CA . LYS A 1 133 ? -5.655 -0.386 19.437 1.00 73.25 133 LYS A CA 1
ATOM 962 C C . LYS A 1 133 ? -6.712 0.591 19.940 1.00 73.25 133 LYS A C 1
ATOM 964 O O . LYS A 1 133 ? -6.967 0.672 21.139 1.00 73.25 133 LYS A O 1
ATOM 969 N N . VAL A 1 134 ? -7.311 1.333 19.019 1.00 68.44 134 VAL A N 1
ATOM 970 C CA . VAL A 1 134 ? -8.346 2.311 19.345 1.00 68.44 134 VAL A CA 1
ATOM 971 C C . VAL A 1 134 ? -9.685 1.601 19.485 1.00 68.44 134 VAL A C 1
ATOM 973 O O . VAL A 1 134 ? -10.168 0.988 18.534 1.00 68.44 134 VAL A O 1
ATOM 976 N N . GLU A 1 135 ? -10.303 1.708 20.657 1.00 77.12 135 GLU A N 1
ATOM 977 C CA . GLU A 1 135 ? -11.705 1.340 20.833 1.00 77.12 135 GLU A CA 1
ATOM 978 C C . GLU A 1 135 ? -12.589 2.539 20.475 1.00 77.12 135 GLU A C 1
ATOM 980 O O . GLU A 1 135 ? -12.353 3.658 20.925 1.00 77.12 135 GLU A O 1
ATOM 985 N N . SER A 1 136 ? -13.598 2.321 19.633 1.00 82.81 136 SER A N 1
ATOM 986 C CA . SER A 1 136 ? -14.575 3.347 19.267 1.00 82.81 136 SER A CA 1
ATOM 987 C C . SER A 1 136 ? -15.906 2.713 18.887 1.00 82.81 136 SER A C 1
ATOM 989 O O . SER A 1 136 ? -15.988 1.519 18.589 1.00 82.81 136 SER A O 1
ATOM 991 N N . ASN A 1 137 ? -16.957 3.526 18.864 1.00 86.38 137 ASN A N 1
ATOM 992 C CA . ASN A 1 137 ? -18.258 3.109 18.374 1.00 86.38 137 ASN A CA 1
ATOM 993 C C . ASN A 1 137 ? -18.286 3.009 16.840 1.00 86.38 137 ASN A C 1
ATOM 995 O O . ASN A 1 137 ? -17.594 3.737 16.130 1.00 86.38 137 ASN A O 1
ATOM 999 N N . ALA A 1 138 ? -19.170 2.151 16.331 1.00 89.44 138 ALA A N 1
ATOM 1000 C CA . ALA A 1 138 ? -19.611 2.220 14.945 1.00 89.44 138 ALA A CA 1
ATOM 1001 C C . ALA A 1 138 ? -20.712 3.280 14.791 1.00 89.44 138 ALA A C 1
ATOM 1003 O O . ALA A 1 138 ? -21.417 3.621 15.748 1.00 89.44 138 ALA A O 1
ATOM 1004 N N . VAL A 1 139 ? -20.869 3.792 13.578 1.00 90.38 139 VAL A N 1
ATOM 1005 C CA . VAL A 1 139 ? -21.913 4.739 13.197 1.00 90.38 139 VAL A CA 1
ATOM 1006 C C . VAL A 1 139 ? -22.688 4.177 12.021 1.00 90.38 139 VAL A C 1
ATOM 1008 O O . VAL A 1 139 ? -22.095 3.632 11.093 1.00 90.38 139 VAL A O 1
ATOM 1011 N N . GLU A 1 140 ? -24.007 4.335 12.056 1.00 90.88 140 GLU A N 1
ATOM 1012 C CA . GLU A 1 140 ? -24.888 3.935 10.965 1.00 90.88 140 GLU A CA 1
ATOM 1013 C C . GLU A 1 140 ? -25.438 5.154 10.218 1.00 90.88 140 GLU A C 1
ATOM 1015 O O . GLU A 1 140 ? -25.911 6.108 10.842 1.00 90.88 140 GLU A O 1
ATOM 1020 N N . VAL A 1 141 ? -25.401 5.111 8.884 1.00 87.44 141 VAL A N 1
ATOM 1021 C CA . VAL A 1 141 ? -25.999 6.125 8.001 1.00 87.44 141 VAL A CA 1
ATOM 1022 C C . VAL A 1 141 ? -26.833 5.436 6.927 1.00 87.44 141 VAL A C 1
ATOM 1024 O O . VAL A 1 141 ? -26.380 4.481 6.300 1.00 87.44 141 VAL A O 1
ATOM 1027 N N . THR A 1 142 ? -28.055 5.918 6.712 1.00 87.25 142 THR A N 1
ATOM 1028 C CA . THR A 1 142 ? -28.945 5.423 5.648 1.00 87.25 142 THR A CA 1
ATOM 1029 C C . THR A 1 142 ? -28.840 6.316 4.413 1.00 87.25 142 THR A C 1
ATOM 1031 O O . THR A 1 142 ? -28.808 7.536 4.547 1.00 87.25 142 THR A O 1
ATOM 1034 N N . VAL A 1 143 ? -28.787 5.736 3.214 1.00 81.50 143 VAL A N 1
ATOM 1035 C CA . VAL A 1 143 ? -28.768 6.501 1.952 1.00 81.50 143 VAL A CA 1
ATOM 1036 C C . VAL A 1 143 ? -30.085 6.313 1.202 1.00 81.50 143 VAL A C 1
ATOM 1038 O O . VAL A 1 143 ? -30.461 5.186 0.880 1.00 81.50 143 VAL A O 1
ATOM 1041 N N . GLU A 1 144 ? -30.797 7.409 0.939 1.00 81.94 144 GLU A N 1
ATOM 1042 C CA . GLU A 1 144 ? -32.205 7.399 0.520 1.00 81.94 144 GLU A CA 1
ATOM 1043 C C . GLU A 1 144 ? -32.411 7.485 -1.005 1.00 81.94 144 GLU A C 1
ATOM 1045 O O . GLU A 1 144 ? -33.355 6.869 -1.500 1.00 81.94 144 GLU A O 1
ATOM 1050 N N . SER A 1 145 ? -31.585 8.217 -1.781 1.00 62.66 145 SER A N 1
ATOM 1051 C CA . SER A 1 145 ? -31.776 8.317 -3.244 1.00 62.66 145 SER A CA 1
ATOM 1052 C C . SER A 1 145 ? -30.582 8.843 -4.081 1.00 62.66 145 SER A C 1
ATOM 1054 O O . SER A 1 145 ? -29.971 9.855 -3.768 1.00 62.66 145 SER A O 1
ATOM 1056 N N . ASP A 1 146 ? -30.363 8.198 -5.239 1.00 46.81 146 ASP A N 1
ATOM 1057 C CA . ASP A 1 146 ? -29.320 8.419 -6.273 1.00 46.81 146 ASP A CA 1
ATOM 1058 C C . ASP A 1 146 ? -27.989 7.667 -6.079 1.00 46.81 146 ASP A C 1
ATOM 1060 O O . ASP A 1 146 ? -27.139 8.025 -5.266 1.00 46.81 146 ASP A O 1
ATOM 1064 N N . LEU A 1 147 ? -27.825 6.601 -6.876 1.00 52.22 147 LEU A N 1
ATOM 1065 C CA . LEU A 1 147 ? -26.677 5.684 -6.880 1.00 52.22 147 LEU A CA 1
ATOM 1066 C C . LEU A 1 147 ? -26.363 5.206 -8.309 1.00 52.22 147 LEU A C 1
ATOM 1068 O O . LEU A 1 147 ? -26.198 4.008 -8.551 1.00 52.22 147 LEU A O 1
ATOM 1072 N N . SER A 1 148 ? -26.360 6.118 -9.290 1.00 35.91 148 SER A N 1
ATOM 1073 C CA . SER A 1 148 ? -26.059 5.744 -10.680 1.00 35.91 148 SER A CA 1
ATOM 1074 C C . SER A 1 148 ? -24.699 5.027 -10.804 1.00 35.91 148 SER A C 1
ATOM 1076 O O . SER A 1 148 ? -23.679 5.474 -10.283 1.00 35.91 148 SER A O 1
ATOM 1078 N N . HIS A 1 149 ? -24.714 3.860 -11.463 1.00 42.38 149 HIS A N 1
ATOM 1079 C CA . HIS A 1 149 ? -23.643 2.861 -11.445 1.00 42.38 149 HIS A CA 1
ATOM 1080 C C . HIS A 1 149 ? -23.175 2.469 -12.851 1.00 42.38 149 HIS A C 1
ATOM 1082 O O . HIS A 1 149 ? -23.988 2.312 -13.762 1.00 42.38 149 HIS A O 1
ATOM 1088 N N . THR A 1 150 ? -21.872 2.197 -12.980 1.00 31.03 150 THR A N 1
ATOM 1089 C CA . THR A 1 150 ? -21.287 1.330 -14.016 1.00 31.03 150 THR A CA 1
ATOM 1090 C C . THR A 1 150 ? -20.412 0.286 -13.305 1.00 31.03 150 THR A C 1
ATOM 1092 O O . THR A 1 150 ? -19.577 0.678 -12.494 1.00 31.03 150 THR A O 1
ATOM 1095 N N . PRO A 1 151 ? -20.593 -1.025 -13.549 1.00 26.66 151 PRO A N 1
ATOM 1096 C CA . PRO A 1 151 ? -19.867 -2.080 -12.844 1.00 26.66 151 PRO A CA 1
ATOM 1097 C C . PRO A 1 151 ? -18.356 -2.030 -13.052 1.00 26.66 151 PRO A C 1
ATOM 1099 O O . PRO A 1 151 ? -17.862 -1.919 -14.170 1.00 26.66 151 PRO A O 1
ATOM 1102 N N . LEU A 1 152 ? -17.653 -2.187 -11.932 1.00 30.91 152 LEU A N 1
ATOM 1103 C CA . LEU A 1 152 ? -16.204 -2.093 -11.784 1.00 30.91 152 LEU A CA 1
ATOM 1104 C C . LEU A 1 152 ? -15.419 -3.323 -12.242 1.00 30.91 152 LEU A C 1
ATOM 1106 O O . LEU A 1 152 ? -14.223 -3.244 -12.513 1.00 30.91 152 LEU A O 1
ATOM 1110 N N . ILE A 1 153 ? -16.093 -4.467 -12.329 1.00 28.44 153 ILE A N 1
ATOM 1111 C CA . ILE A 1 153 ? -15.547 -5.696 -12.892 1.00 28.44 153 ILE A CA 1
ATOM 1112 C C . ILE A 1 153 ? -16.687 -6.396 -13.633 1.00 28.44 153 ILE A C 1
ATOM 1114 O O . ILE A 1 153 ? -17.497 -7.100 -13.036 1.00 28.44 153 ILE A O 1
ATOM 1118 N N . ALA A 1 154 ? -16.738 -6.226 -14.951 1.00 24.19 154 ALA A N 1
ATOM 1119 C CA . ALA A 1 154 ? -17.165 -7.329 -15.796 1.00 24.19 154 ALA A CA 1
ATOM 1120 C C . ALA A 1 154 ? -15.955 -8.260 -15.884 1.00 24.19 154 ALA A C 1
ATOM 1122 O O . ALA A 1 154 ? -14.936 -7.874 -16.453 1.00 24.19 154 ALA A O 1
ATOM 1123 N N . ILE A 1 155 ? -16.027 -9.450 -15.285 1.00 30.56 155 ILE A N 1
ATOM 1124 C CA . ILE A 1 155 ? -15.117 -10.530 -15.670 1.00 30.56 155 ILE A CA 1
ATOM 1125 C C . ILE A 1 155 ? -15.548 -10.871 -17.097 1.00 30.56 155 ILE A C 1
ATOM 1127 O O . ILE A 1 155 ? -16.686 -11.316 -17.262 1.00 30.56 155 ILE A O 1
ATOM 1131 N N . PRO A 1 156 ? -14.735 -10.632 -18.142 1.00 32.94 156 PRO A N 1
ATOM 1132 C CA . PRO A 1 156 ? -15.044 -11.216 -19.429 1.00 32.94 156 PRO A CA 1
ATOM 1133 C C . PRO A 1 156 ? -14.856 -12.719 -19.236 1.00 32.94 156 PRO A C 1
ATOM 1135 O O . PRO A 1 156 ? -13.731 -13.190 -19.049 1.00 32.94 156 PRO A O 1
ATOM 1138 N N . GLU A 1 157 ? -15.962 -13.460 -19.213 1.00 36.38 157 GLU A N 1
ATOM 1139 C CA . GLU A 1 157 ? -15.914 -14.878 -19.530 1.00 36.38 157 GLU A CA 1
ATOM 1140 C C . GLU A 1 157 ? -15.240 -15.011 -20.899 1.00 36.38 157 GLU A C 1
ATOM 1142 O O . GLU A 1 157 ? -15.647 -14.382 -21.873 1.00 36.38 157 GLU A O 1
ATOM 1147 N N . GLU A 1 158 ? -14.152 -15.777 -20.917 1.00 42.44 158 GLU A N 1
ATOM 1148 C CA . GLU A 1 158 ? -13.605 -16.452 -22.091 1.00 42.44 158 GLU A CA 1
ATOM 1149 C C . GLU A 1 158 ? -13.629 -15.670 -23.416 1.00 42.44 158 GLU A C 1
ATOM 1151 O O . GLU A 1 158 ? -14.362 -15.987 -24.349 1.00 42.44 158 GLU A O 1
ATOM 1156 N N . SER A 1 159 ? -12.714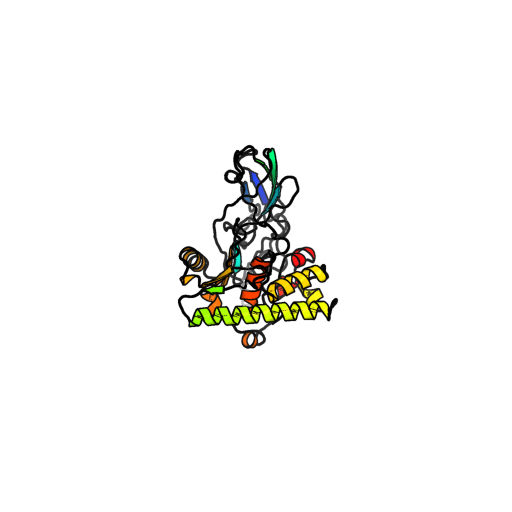 -14.715 -23.583 1.00 36.00 159 SER A N 1
ATOM 1157 C CA . SER A 1 159 ? -12.300 -14.329 -24.935 1.00 36.00 159 SER A CA 1
ATOM 1158 C C . SER A 1 159 ? -10.840 -13.886 -24.957 1.00 36.00 159 SER A C 1
ATOM 1160 O O . SER A 1 159 ? -10.539 -12.742 -24.635 1.00 36.00 159 SER A O 1
ATOM 1162 N N . GLY A 1 160 ? -9.945 -14.814 -25.318 1.00 39.12 160 GLY A N 1
ATOM 1163 C CA . GLY A 1 160 ? -8.584 -14.554 -25.806 1.00 39.12 160 GLY A CA 1
ATOM 1164 C C . GLY A 1 160 ? -7.767 -13.545 -24.996 1.00 39.12 160 GLY A C 1
ATOM 1165 O O . GLY A 1 160 ? -7.783 -12.356 -25.297 1.00 39.12 160 GLY A O 1
ATOM 1166 N N . VAL A 1 161 ? -7.005 -14.028 -24.009 1.00 40.00 161 VAL A N 1
ATOM 1167 C CA . VAL A 1 161 ? -6.097 -13.213 -23.187 1.00 40.00 161 VAL A CA 1
ATOM 1168 C C . VAL A 1 161 ? -5.048 -12.536 -24.077 1.00 40.00 161 VAL A C 1
ATOM 1170 O O . VAL A 1 161 ? -3.980 -13.088 -24.341 1.00 40.00 161 VAL A O 1
ATOM 1173 N N . GLU A 1 162 ? -5.314 -11.309 -24.524 1.00 43.31 162 GLU A N 1
ATOM 1174 C CA . GLU A 1 162 ? -4.227 -10.385 -24.818 1.00 43.31 162 GLU A CA 1
ATOM 1175 C C . GLU A 1 162 ? -3.442 -10.226 -23.519 1.00 43.31 162 GLU A C 1
ATOM 1177 O O . GLU A 1 162 ? -3.998 -9.866 -22.479 1.00 43.31 162 GLU A O 1
ATOM 1182 N N . ARG A 1 163 ? -2.148 -10.547 -23.561 1.00 46.25 163 ARG A N 1
ATOM 1183 C CA . ARG A 1 163 ? -1.254 -10.431 -22.411 1.00 46.25 163 ARG A CA 1
ATOM 1184 C C . ARG A 1 163 ? -1.010 -8.952 -22.115 1.00 46.25 163 ARG A C 1
ATOM 1186 O O . ARG A 1 163 ? 0.011 -8.395 -22.509 1.00 46.25 163 ARG A O 1
ATOM 1193 N N . ARG A 1 164 ? -1.978 -8.307 -21.471 1.00 55.28 164 ARG A N 1
ATOM 1194 C CA . ARG A 1 164 ? -1.870 -6.928 -21.008 1.00 55.28 164 ARG A CA 1
ATOM 1195 C C . ARG A 1 164 ? -0.924 -6.927 -19.806 1.00 55.28 164 ARG A C 1
ATOM 1197 O O . ARG A 1 164 ? -1.109 -7.715 -18.885 1.00 55.28 164 ARG A O 1
ATOM 1204 N N . VAL A 1 165 ? 0.142 -6.140 -19.910 1.00 71.56 165 VAL A N 1
ATOM 1205 C CA . VAL A 1 165 ? 1.181 -5.969 -18.891 1.00 71.56 165 VAL A CA 1
ATOM 1206 C C . VAL A 1 165 ? 1.262 -4.491 -18.537 1.00 71.56 165 VAL A C 1
ATOM 1208 O O . VAL A 1 165 ? 0.998 -3.626 -19.378 1.00 71.56 165 VAL A O 1
ATOM 1211 N N . SER A 1 166 ? 1.665 -4.202 -17.308 1.00 89.81 166 SER A N 1
ATOM 1212 C CA . SER A 1 166 ? 1.951 -2.857 -16.834 1.00 89.81 166 SER A CA 1
ATOM 1213 C C . SER A 1 166 ? 2.926 -2.155 -17.778 1.00 89.81 166 SER A C 1
ATOM 1215 O O . SER A 1 166 ? 3.926 -2.733 -18.210 1.00 89.81 166 SER A O 1
ATOM 1217 N N . THR A 1 167 ? 2.635 -0.898 -18.100 1.00 92.38 167 THR A N 1
ATOM 1218 C CA . THR A 1 167 ? 3.398 -0.092 -19.053 1.00 92.38 167 THR A CA 1
ATOM 1219 C C . THR A 1 167 ? 4.186 0.990 -18.311 1.00 92.38 167 THR A C 1
ATOM 1221 O O . THR A 1 167 ? 3.591 1.944 -17.805 1.00 92.38 167 THR A O 1
ATOM 1224 N N . PRO A 1 168 ? 5.525 0.890 -18.248 1.00 95.12 168 PRO A N 1
ATOM 1225 C CA . PRO A 1 168 ? 6.376 1.961 -17.742 1.00 95.12 168 PRO A CA 1
ATOM 1226 C C . PRO A 1 168 ? 6.234 3.238 -18.580 1.00 95.12 168 PRO A C 1
ATOM 1228 O O . PRO A 1 168 ? 6.528 3.243 -19.779 1.00 95.12 168 PRO A O 1
ATOM 1231 N N . LYS A 1 169 ? 5.830 4.343 -17.950 1.00 94.50 169 LYS A N 1
ATOM 1232 C CA . LYS A 1 169 ? 5.689 5.657 -18.584 1.00 94.50 169 LYS A CA 1
ATOM 1233 C C . LYS A 1 169 ? 6.552 6.690 -17.877 1.00 94.50 169 LYS A C 1
ATOM 1235 O O . LYS A 1 169 ? 6.338 7.041 -16.725 1.00 94.50 169 LYS A O 1
ATOM 1240 N N . CYS A 1 170 ? 7.544 7.184 -18.603 1.00 96.25 170 CYS A N 1
ATOM 1241 C CA . CYS A 1 170 ? 8.308 8.350 -18.195 1.00 96.25 170 CYS A CA 1
ATOM 1242 C C . CYS A 1 170 ? 8.813 9.085 -19.443 1.00 96.25 170 CYS A C 1
ATOM 1244 O O . CYS A 1 170 ? 9.182 8.432 -20.434 1.00 96.25 170 CYS A O 1
ATOM 1246 N N . SER A 1 171 ? 8.805 10.415 -19.411 1.00 96.69 171 SER A N 1
ATOM 1247 C CA . SER A 1 171 ? 9.358 11.288 -20.448 1.00 96.69 171 SER A CA 1
ATOM 1248 C C . SER A 1 171 ? 10.880 11.163 -20.494 1.00 96.69 171 SER A C 1
ATOM 1250 O O . SER A 1 171 ? 11.460 11.025 -21.572 1.00 96.69 171 SER A O 1
ATOM 1252 N N . ASP A 1 172 ? 11.512 11.098 -19.321 1.00 97.12 172 ASP A N 1
ATOM 1253 C CA . ASP A 1 172 ? 12.920 10.762 -19.164 1.00 97.12 172 ASP A CA 1
ATOM 1254 C C . ASP A 1 172 ? 13.140 9.269 -19.454 1.00 97.12 172 ASP A C 1
ATOM 1256 O O . ASP A 1 172 ? 12.633 8.380 -18.761 1.00 97.12 172 ASP A O 1
ATOM 1260 N N . SER A 1 173 ? 13.917 8.979 -20.498 1.00 95.62 173 SER A N 1
ATOM 1261 C CA . SER A 1 173 ? 14.186 7.606 -20.926 1.00 95.62 173 SER A CA 1
ATOM 1262 C C . SER A 1 173 ? 14.989 6.796 -19.908 1.00 95.62 173 SER A C 1
ATOM 1264 O O . SER A 1 173 ? 14.800 5.584 -19.832 1.00 95.62 173 SER A O 1
ATOM 1266 N N . GLY A 1 174 ? 15.867 7.435 -19.130 1.00 95.75 174 GLY A N 1
ATOM 1267 C CA . GLY A 1 174 ? 16.646 6.779 -18.083 1.00 95.75 174 GLY A CA 1
ATOM 1268 C C . GLY A 1 174 ? 15.758 6.365 -16.914 1.00 95.75 174 GLY A C 1
ATOM 1269 O O . GLY A 1 174 ? 15.767 5.203 -16.513 1.00 95.75 174 GLY A O 1
ATOM 1270 N N . LYS A 1 175 ? 14.904 7.274 -16.433 1.00 96.19 175 LYS A N 1
ATOM 1271 C CA . LYS A 1 175 ? 13.899 6.968 -15.402 1.00 96.19 175 LYS A CA 1
ATOM 1272 C C . LYS A 1 175 ? 12.901 5.908 -15.884 1.00 96.19 175 LYS A C 1
ATOM 1274 O O . LYS A 1 175 ? 12.595 4.975 -15.142 1.00 96.19 175 LYS A O 1
ATOM 1279 N N . ARG A 1 176 ? 12.460 5.972 -17.149 1.00 96.12 176 ARG A N 1
ATOM 1280 C CA . ARG A 1 176 ? 11.611 4.929 -17.758 1.00 96.12 176 ARG A CA 1
ATOM 1281 C C . ARG A 1 176 ? 12.285 3.560 -17.742 1.00 96.12 176 ARG A C 1
ATOM 1283 O O . ARG A 1 176 ? 11.626 2.558 -17.458 1.00 96.12 176 ARG A O 1
ATOM 1290 N N . GLN A 1 177 ? 13.581 3.507 -18.048 1.00 93.75 177 GLN A N 1
ATOM 1291 C CA . GLN A 1 177 ? 14.341 2.261 -18.004 1.00 93.75 177 GLN A CA 1
ATOM 1292 C C . GLN A 1 177 ? 14.425 1.718 -16.574 1.00 93.75 177 GLN A C 1
ATOM 1294 O O . GLN A 1 177 ? 14.171 0.536 -16.370 1.00 93.75 177 GLN A O 1
ATOM 1299 N N . VAL A 1 178 ? 14.654 2.579 -15.576 1.00 94.62 178 VAL A N 1
ATOM 1300 C CA . VAL A 1 178 ? 14.641 2.178 -14.159 1.00 94.62 178 VAL A CA 1
ATOM 1301 C C . VAL A 1 178 ? 13.299 1.551 -13.766 1.00 94.62 178 VAL A C 1
ATOM 1303 O O . VAL A 1 178 ? 13.293 0.493 -13.138 1.00 94.62 178 VAL A O 1
ATOM 1306 N N . ILE A 1 179 ? 12.164 2.139 -14.164 1.00 95.50 179 ILE A N 1
ATOM 1307 C CA . ILE A 1 179 ? 10.834 1.551 -13.914 1.00 95.50 179 ILE A CA 1
ATOM 1308 C C . ILE A 1 179 ? 10.692 0.201 -14.630 1.00 95.50 179 ILE A C 1
ATOM 1310 O O . ILE A 1 179 ? 10.206 -0.762 -14.042 1.00 95.50 179 ILE A O 1
ATOM 1314 N N . THR A 1 180 ? 11.147 0.109 -15.881 1.00 93.06 180 THR A N 1
ATOM 1315 C CA . THR A 1 180 ? 11.093 -1.126 -16.682 1.00 93.06 180 THR A CA 1
ATOM 1316 C C . THR A 1 180 ? 11.860 -2.269 -16.017 1.00 93.06 180 THR A C 1
ATOM 1318 O O . THR A 1 180 ? 11.329 -3.373 -15.868 1.00 93.06 180 THR A O 1
ATOM 1321 N N . ASP A 1 181 ? 13.088 -2.003 -15.575 1.00 89.38 181 ASP A N 1
ATOM 1322 C CA . ASP A 1 181 ? 13.936 -2.991 -14.907 1.00 89.38 181 ASP A CA 1
ATOM 1323 C C . ASP A 1 181 ? 13.347 -3.397 -13.552 1.00 89.38 181 ASP A C 1
ATOM 1325 O O . ASP A 1 181 ? 13.324 -4.580 -13.207 1.00 89.38 181 ASP A O 1
ATOM 1329 N N . SER A 1 182 ? 12.796 -2.429 -12.819 1.00 93.00 182 SER A N 1
ATOM 1330 C CA . SER A 1 182 ? 12.158 -2.658 -11.520 1.00 93.00 182 SER A CA 1
ATOM 1331 C C . SER A 1 182 ? 10.886 -3.491 -11.643 1.00 93.00 182 SER A C 1
ATOM 1333 O O . SER A 1 182 ? 10.699 -4.412 -10.859 1.00 93.00 182 SER A O 1
ATOM 1335 N N . LEU A 1 183 ? 10.054 -3.250 -12.661 1.00 92.06 183 LEU A N 1
ATOM 1336 C CA . LEU A 1 183 ? 8.877 -4.070 -12.967 1.00 92.06 183 LEU A CA 1
ATOM 1337 C C . LEU A 1 183 ? 9.268 -5.507 -13.324 1.00 92.06 183 LEU A C 1
ATOM 1339 O O . LEU A 1 183 ? 8.684 -6.461 -12.810 1.00 92.06 183 LEU A O 1
ATOM 1343 N N . LYS A 1 184 ? 10.274 -5.687 -14.187 1.00 84.12 184 LYS A N 1
ATOM 1344 C CA . LYS A 1 184 ? 10.781 -7.025 -14.523 1.00 84.12 184 LYS A CA 1
ATOM 1345 C C . LYS A 1 184 ? 11.251 -7.759 -13.269 1.00 84.12 184 LYS A C 1
ATOM 1347 O O . LYS A 1 184 ? 10.988 -8.951 -13.115 1.00 84.12 184 LYS A O 1
ATOM 1352 N N . TYR A 1 185 ? 11.942 -7.048 -12.390 1.00 85.12 185 TYR A N 1
ATOM 1353 C CA . TYR A 1 185 ? 12.491 -7.632 -11.186 1.00 85.12 185 TYR A CA 1
ATOM 1354 C C . TYR A 1 185 ? 11.420 -7.926 -10.124 1.00 85.12 185 TYR A C 1
ATOM 1356 O O . TYR A 1 185 ? 11.391 -9.040 -9.612 1.00 85.12 185 TYR A O 1
ATOM 1364 N N . ALA A 1 186 ? 10.460 -7.024 -9.905 1.00 88.19 186 ALA A N 1
ATOM 1365 C CA . ALA A 1 186 ? 9.280 -7.248 -9.066 1.00 88.19 186 ALA A CA 1
ATOM 1366 C C . ALA A 1 186 ? 8.543 -8.540 -9.443 1.00 88.19 186 ALA A C 1
ATOM 1368 O O . ALA A 1 186 ? 8.230 -9.370 -8.595 1.00 88.19 186 ALA A O 1
ATOM 1369 N N . ARG A 1 187 ? 8.335 -8.760 -10.745 1.00 85.06 187 ARG A N 1
ATOM 1370 C CA . ARG A 1 187 ? 7.708 -9.985 -11.252 1.00 85.06 187 ARG A CA 1
ATOM 1371 C C . ARG A 1 187 ? 8.540 -11.235 -10.974 1.00 85.06 187 ARG A C 1
ATOM 1373 O O . ARG A 1 187 ? 7.982 -12.286 -10.672 1.00 85.06 187 ARG A O 1
ATOM 1380 N N . SER A 1 188 ? 9.866 -11.125 -11.062 1.00 80.56 188 SER A N 1
ATOM 1381 C CA . SER A 1 188 ? 10.781 -12.213 -10.705 1.00 80.56 188 SER A CA 1
ATOM 1382 C C . SER A 1 188 ? 10.713 -12.541 -9.213 1.00 80.56 188 SER A C 1
ATOM 1384 O O . SER A 1 188 ? 10.667 -13.718 -8.867 1.00 80.56 188 SER A O 1
ATOM 1386 N N . LEU A 1 189 ? 10.679 -11.525 -8.344 1.00 81.75 189 LEU A N 1
ATOM 1387 C CA . LEU A 1 189 ? 10.522 -11.691 -6.897 1.00 81.75 189 LEU A CA 1
ATOM 1388 C C . LEU A 1 189 ? 9.193 -12.372 -6.565 1.00 81.75 189 LEU A C 1
ATOM 1390 O O . LEU A 1 189 ? 9.176 -13.371 -5.851 1.00 81.75 189 LEU A O 1
ATOM 1394 N N . ALA A 1 190 ? 8.093 -11.892 -7.152 1.00 83.56 190 ALA A N 1
ATOM 1395 C CA . ALA A 1 190 ? 6.766 -12.474 -6.973 1.00 83.56 190 ALA A CA 1
ATOM 1396 C C . ALA A 1 190 ? 6.727 -13.953 -7.386 1.00 83.56 190 ALA A C 1
ATOM 1398 O O . ALA A 1 190 ? 6.237 -14.795 -6.637 1.00 83.56 190 ALA A O 1
ATOM 1399 N N . GLY A 1 191 ? 7.285 -14.283 -8.556 1.00 78.25 191 GLY A N 1
ATOM 1400 C CA . GLY A 1 191 ? 7.326 -15.658 -9.057 1.00 78.25 191 GLY A CA 1
ATOM 1401 C C . GLY A 1 191 ? 8.224 -16.569 -8.218 1.00 78.25 191 GLY A C 1
ATOM 1402 O O . GLY A 1 191 ? 7.879 -17.728 -7.977 1.00 78.25 191 GLY A O 1
ATOM 1403 N N . GLY A 1 192 ? 9.350 -16.043 -7.728 1.00 78.19 192 GLY A N 1
ATOM 1404 C CA . GLY A 1 192 ? 10.228 -16.737 -6.787 1.00 78.19 192 GLY A CA 1
ATOM 1405 C C . GLY A 1 192 ? 9.518 -17.044 -5.469 1.00 78.19 192 GLY A C 1
ATOM 1406 O O . GLY A 1 192 ? 9.500 -18.198 -5.049 1.00 78.19 192 GLY A O 1
ATOM 1407 N N . ALA A 1 193 ? 8.854 -16.050 -4.877 1.00 82.31 193 ALA A N 1
ATOM 1408 C CA . ALA A 1 193 ? 8.079 -16.212 -3.649 1.00 82.31 193 ALA A CA 1
ATOM 1409 C C . ALA A 1 193 ? 6.905 -17.190 -3.833 1.00 82.31 193 ALA A C 1
ATOM 1411 O O . ALA A 1 193 ? 6.706 -18.078 -3.009 1.00 82.31 193 ALA A O 1
ATOM 1412 N N . ALA A 1 194 ? 6.164 -17.102 -4.943 1.00 79.00 194 ALA A N 1
ATOM 1413 C CA . ALA A 1 194 ? 5.113 -18.065 -5.268 1.00 79.00 194 ALA A CA 1
ATOM 1414 C C . ALA A 1 194 ? 5.674 -19.500 -5.361 1.00 79.00 194 ALA A C 1
ATOM 1416 O O . ALA A 1 194 ? 5.105 -20.440 -4.801 1.00 79.00 194 ALA A O 1
ATOM 1417 N N . THR A 1 195 ? 6.817 -19.672 -6.028 1.00 78.62 195 THR A N 1
ATOM 1418 C CA . THR A 1 195 ? 7.490 -20.974 -6.137 1.00 78.62 195 THR A CA 1
ATOM 1419 C C . THR A 1 195 ? 7.914 -21.497 -4.766 1.00 78.62 195 THR A C 1
ATOM 1421 O O . THR A 1 195 ? 7.607 -22.646 -4.448 1.00 78.62 195 THR A O 1
ATOM 1424 N N . ASP A 1 196 ? 8.551 -20.658 -3.942 1.00 81.38 196 ASP A N 1
ATOM 1425 C CA . ASP A 1 196 ? 9.010 -21.031 -2.601 1.00 81.38 196 ASP A CA 1
ATOM 1426 C C . ASP A 1 196 ? 7.852 -21.463 -1.706 1.00 81.38 196 ASP A C 1
ATOM 1428 O O . ASP A 1 196 ? 7.918 -22.520 -1.083 1.00 81.38 196 ASP A O 1
ATOM 1432 N N . ILE A 1 197 ? 6.749 -20.709 -1.717 1.00 80.62 197 ILE A N 1
ATOM 1433 C CA . ILE A 1 197 ? 5.549 -21.060 -0.961 1.00 80.62 197 ILE A CA 1
ATOM 1434 C C . ILE A 1 197 ? 5.082 -22.458 -1.349 1.00 80.62 197 ILE A C 1
ATOM 1436 O O . ILE A 1 197 ? 4.805 -23.258 -0.462 1.00 80.62 197 ILE A O 1
ATOM 1440 N N . ARG A 1 198 ? 5.025 -22.795 -2.644 1.00 80.81 198 ARG A N 1
ATOM 1441 C CA . ARG A 1 198 ? 4.611 -24.131 -3.110 1.00 80.81 198 ARG A CA 1
ATOM 1442 C C . ARG A 1 198 ? 5.591 -25.233 -2.716 1.00 80.81 198 ARG A C 1
ATOM 1444 O O . ARG A 1 198 ? 5.135 -26.306 -2.326 1.00 80.81 198 ARG A O 1
ATOM 1451 N N . SER A 1 199 ? 6.899 -25.001 -2.831 1.00 81.19 199 SER A N 1
ATOM 1452 C CA . SER A 1 199 ? 7.911 -26.015 -2.505 1.00 81.19 199 SER A CA 1
ATOM 1453 C C . SER A 1 199 ? 8.139 -26.177 -1.003 1.00 81.19 199 SER A C 1
ATOM 1455 O O . SER A 1 199 ? 8.536 -27.251 -0.554 1.00 81.19 199 SER A O 1
ATOM 1457 N N . HIS A 1 200 ? 7.856 -25.138 -0.219 1.00 84.31 200 HIS A N 1
ATOM 1458 C CA . HIS A 1 200 ? 8.079 -25.077 1.221 1.00 84.31 200 HIS A CA 1
ATOM 1459 C C . HIS A 1 200 ? 6.813 -24.581 1.948 1.00 84.31 200 HIS A C 1
ATOM 1461 O O . HIS A 1 200 ? 6.833 -23.524 2.580 1.00 84.31 200 HIS A O 1
ATOM 1467 N N . PRO A 1 201 ? 5.711 -25.362 1.939 1.00 77.12 201 PRO A N 1
ATOM 1468 C CA . PRO A 1 201 ? 4.414 -24.972 2.518 1.00 77.12 201 PRO A CA 1
ATOM 1469 C C . PRO A 1 201 ? 4.460 -24.568 3.995 1.00 77.12 201 PRO A C 1
ATOM 1471 O O . PRO A 1 201 ? 3.6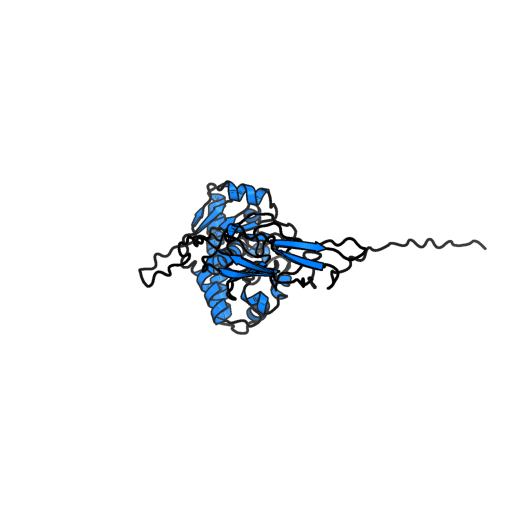06 -23.825 4.459 1.00 77.12 201 PRO A O 1
ATOM 1474 N N . ASN A 1 202 ? 5.458 -25.058 4.733 1.00 83.69 202 ASN A N 1
ATOM 1475 C CA . ASN A 1 202 ? 5.690 -24.746 6.145 1.00 8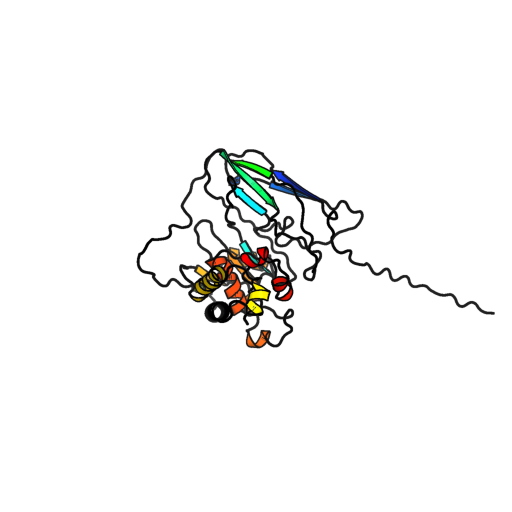3.69 202 ASN A CA 1
ATOM 1476 C C . ASN A 1 202 ? 7.067 -24.098 6.355 1.00 83.69 202 ASN A C 1
ATOM 1478 O O . ASN A 1 202 ? 7.682 -24.246 7.410 1.00 83.69 202 ASN A O 1
ATOM 1482 N N . GLY A 1 203 ? 7.595 -23.442 5.319 1.00 85.62 203 GLY A N 1
ATOM 1483 C CA . GLY A 1 203 ? 8.896 -22.796 5.364 1.00 85.62 203 GLY A CA 1
ATOM 1484 C C . GLY A 1 203 ? 8.950 -21.701 6.436 1.00 85.62 203 GLY A C 1
ATOM 1485 O O . GLY A 1 203 ? 7.923 -21.092 6.769 1.00 85.62 203 GLY A O 1
ATOM 1486 N N . PRO A 1 204 ? 10.145 -21.411 6.979 1.00 86.00 204 PRO A N 1
ATOM 1487 C CA . PRO A 1 204 ? 10.303 -20.385 8.002 1.00 86.00 204 PRO A CA 1
ATOM 1488 C C . PRO A 1 204 ? 9.858 -19.004 7.501 1.00 86.00 204 PRO A C 1
ATOM 1490 O O . PRO A 1 204 ? 9.219 -18.279 8.256 1.00 86.00 204 PRO A O 1
ATOM 1493 N N . GLN A 1 205 ? 10.103 -18.663 6.228 1.00 82.62 205 GLN A N 1
ATOM 1494 C CA . GLN A 1 205 ? 9.678 -17.376 5.660 1.00 82.62 205 GLN A CA 1
ATOM 1495 C C . GLN A 1 205 ? 8.165 -17.297 5.457 1.00 82.62 205 GLN A C 1
ATOM 1497 O O . GLN A 1 205 ? 7.547 -16.301 5.827 1.00 82.62 205 GLN A O 1
ATOM 1502 N N . TYR A 1 206 ? 7.545 -18.374 4.966 1.00 85.75 206 TYR A N 1
ATOM 1503 C CA . TYR A 1 206 ? 6.091 -18.450 4.858 1.00 85.75 206 TYR A CA 1
ATOM 1504 C C . TYR A 1 206 ? 5.411 -18.247 6.216 1.00 85.75 206 TYR A C 1
ATOM 1506 O O . TYR A 1 206 ? 4.528 -17.407 6.367 1.00 85.75 206 TYR A O 1
ATOM 1514 N N . THR A 1 207 ? 5.874 -18.967 7.238 1.00 88.00 207 THR A N 1
ATOM 1515 C CA . THR A 1 207 ? 5.336 -18.842 8.598 1.00 88.00 207 THR A CA 1
ATOM 1516 C C . THR A 1 207 ? 5.566 -17.440 9.157 1.00 88.00 207 THR A C 1
ATOM 1518 O O . THR A 1 207 ? 4.658 -16.842 9.733 1.00 88.00 207 THR A O 1
ATOM 1521 N N . ARG A 1 208 ? 6.764 -16.885 8.952 1.00 85.31 208 ARG A N 1
ATOM 1522 C CA . ARG A 1 208 ? 7.136 -15.557 9.442 1.00 85.31 208 ARG A CA 1
ATOM 1523 C C . ARG A 1 208 ? 6.238 -14.464 8.873 1.00 85.31 208 ARG A C 1
ATOM 1525 O O . ARG A 1 208 ? 5.724 -13.656 9.641 1.00 85.31 208 ARG A O 1
ATOM 1532 N N . TYR A 1 209 ? 6.037 -14.454 7.561 1.00 82.62 209 TYR A N 1
ATOM 1533 C CA . TYR A 1 209 ? 5.387 -13.346 6.862 1.00 82.62 209 TYR A CA 1
ATOM 1534 C C . TYR A 1 209 ? 3.900 -13.563 6.620 1.00 82.62 209 TYR A C 1
ATOM 1536 O O . TYR A 1 209 ? 3.133 -12.612 6.612 1.00 82.62 209 TYR A O 1
ATOM 1544 N N . PHE A 1 210 ? 3.456 -14.808 6.521 1.00 84.94 210 PHE A N 1
ATOM 1545 C CA . PHE A 1 210 ? 2.061 -15.109 6.230 1.00 84.94 210 PHE A CA 1
ATOM 1546 C C . PHE A 1 210 ? 1.345 -15.847 7.358 1.00 84.94 210 PHE A C 1
ATOM 1548 O O . PHE A 1 210 ? 0.146 -16.085 7.258 1.00 84.94 210 PHE A O 1
ATOM 1555 N N . GLY A 1 211 ? 2.036 -16.198 8.447 1.00 82.62 211 GLY A N 1
ATOM 1556 C CA . GLY A 1 211 ? 1.402 -16.676 9.679 1.00 82.62 211 GLY A CA 1
ATOM 1557 C C . GLY A 1 211 ? 0.627 -17.988 9.537 1.00 82.62 211 GLY A C 1
ATOM 1558 O O . GLY A 1 211 ? -0.228 -18.270 10.369 1.00 82.62 211 GLY A O 1
ATOM 1559 N N . GLY A 1 212 ? 0.883 -18.773 8.485 1.00 77.69 212 GLY A N 1
ATOM 1560 C CA . GLY A 1 212 ? 0.130 -20.001 8.216 1.00 77.69 212 GLY A CA 1
ATOM 1561 C C . GLY A 1 212 ? -1.265 -19.775 7.623 1.00 77.69 212 GLY A C 1
ATOM 1562 O O . GLY A 1 212 ? -2.111 -20.657 7.745 1.00 77.69 212 GLY A O 1
ATOM 1563 N N . ASN A 1 213 ? -1.511 -18.620 6.991 1.00 80.31 213 ASN A N 1
ATOM 1564 C CA . ASN A 1 213 ? -2.733 -18.329 6.229 1.00 80.31 213 ASN A CA 1
ATOM 1565 C C . ASN A 1 213 ? -2.999 -19.360 5.106 1.00 80.31 213 ASN A C 1
ATOM 1567 O O . ASN A 1 213 ? -2.305 -20.367 4.970 1.00 80.31 213 ASN A O 1
ATOM 1571 N N . ASN A 1 214 ? -4.039 -19.165 4.291 1.00 81.75 214 ASN A N 1
ATOM 1572 C CA . ASN A 1 214 ? -4.287 -20.081 3.179 1.00 81.75 214 ASN A CA 1
ATOM 1573 C C . ASN A 1 214 ? -3.171 -19.969 2.127 1.00 81.75 214 ASN A C 1
ATOM 1575 O O . ASN A 1 214 ? -3.049 -18.977 1.410 1.00 81.75 214 ASN A O 1
ATOM 1579 N N . GLN A 1 215 ? -2.379 -21.030 2.018 1.00 80.06 215 GLN A N 1
ATOM 1580 C CA . GLN A 1 215 ? -1.227 -21.096 1.129 1.00 80.06 215 GLN A CA 1
ATOM 1581 C C . GLN A 1 215 ? -1.602 -20.928 -0.350 1.00 80.06 215 GLN A C 1
ATOM 1583 O O . GLN A 1 215 ? -0.853 -20.310 -1.105 1.00 80.06 215 GLN A O 1
ATOM 1588 N N . ASN A 1 216 ? -2.752 -21.468 -0.774 1.00 74.69 216 ASN A N 1
ATOM 1589 C CA . ASN A 1 216 ? -3.207 -21.350 -2.157 1.00 74.69 216 ASN A CA 1
ATOM 1590 C C . ASN A 1 216 ? -3.584 -19.906 -2.488 1.00 74.69 216 ASN A C 1
ATOM 1592 O O . ASN A 1 216 ? -3.241 -19.450 -3.574 1.00 74.69 216 ASN A O 1
ATOM 1596 N N . ASP A 1 217 ? -4.223 -19.189 -1.561 1.00 76.75 217 ASP A N 1
ATOM 1597 C CA . ASP A 1 217 ? -4.597 -17.784 -1.760 1.00 76.75 217 ASP A CA 1
ATOM 1598 C C . ASP A 1 217 ? -3.348 -16.906 -1.921 1.00 76.75 217 ASP A C 1
ATOM 1600 O O . ASP A 1 217 ? -3.256 -16.103 -2.848 1.00 76.75 217 ASP A O 1
ATOM 1604 N N . ILE A 1 218 ? -2.345 -17.100 -1.058 1.00 81.25 218 ILE A N 1
ATOM 1605 C CA . ILE A 1 218 ? -1.103 -16.313 -1.090 1.00 81.25 218 ILE A CA 1
ATOM 1606 C C . ILE A 1 218 ? -0.288 -16.631 -2.341 1.00 81.25 218 ILE A C 1
ATOM 1608 O O . ILE A 1 218 ? 0.156 -15.718 -3.040 1.00 81.25 218 ILE A O 1
ATOM 1612 N N . TRP A 1 219 ? -0.117 -17.920 -2.647 1.00 81.88 219 TRP A N 1
ATOM 1613 C CA . TRP A 1 219 ? 0.528 -18.357 -3.881 1.00 81.88 219 TRP A CA 1
ATOM 1614 C C . TRP A 1 219 ? -0.148 -17.733 -5.102 1.00 81.88 219 TRP A C 1
ATOM 1616 O O . TRP A 1 219 ? 0.534 -17.181 -5.960 1.00 81.88 219 TRP A O 1
ATOM 1626 N N . TRP A 1 220 ? -1.480 -17.791 -5.163 1.00 77.12 220 TRP A N 1
ATOM 1627 C CA . TRP A 1 220 ? -2.256 -17.276 -6.285 1.00 77.12 220 TRP A CA 1
ATOM 1628 C C . TRP A 1 220 ? -2.099 -15.763 -6.442 1.00 77.12 220 TRP A C 1
ATOM 1630 O O . TRP A 1 220 ? -1.919 -15.272 -7.553 1.00 77.12 220 TRP A O 1
ATOM 1640 N N . ASN A 1 221 ? -2.108 -15.013 -5.340 1.00 81.12 221 ASN A N 1
ATOM 1641 C CA . ASN A 1 221 ? -1.895 -13.568 -5.372 1.00 81.12 221 ASN A CA 1
ATOM 1642 C C . ASN A 1 221 ? -0.500 -13.202 -5.899 1.00 81.12 221 ASN A C 1
ATOM 1644 O O . ASN A 1 221 ? -0.387 -12.345 -6.777 1.00 81.12 221 ASN A O 1
ATOM 1648 N N . LEU A 1 222 ? 0.549 -13.886 -5.434 1.00 82.44 222 LEU A N 1
ATOM 1649 C CA . LEU A 1 222 ? 1.916 -13.672 -5.916 1.00 82.44 222 LEU A CA 1
ATOM 1650 C C . LEU A 1 222 ? 2.093 -14.104 -7.378 1.00 82.44 222 LEU A C 1
ATOM 1652 O O . LEU A 1 222 ? 2.739 -13.396 -8.147 1.00 82.44 222 LEU A O 1
ATOM 1656 N N . ASP A 1 223 ? 1.479 -15.211 -7.794 1.00 78.00 223 ASP A N 1
ATOM 1657 C CA . ASP A 1 223 ? 1.515 -15.679 -9.183 1.00 78.00 223 ASP A CA 1
ATOM 1658 C C . ASP A 1 223 ? 0.832 -14.680 -10.134 1.00 78.00 223 ASP A C 1
ATOM 1660 O O . ASP A 1 223 ? 1.368 -14.342 -11.193 1.00 78.00 223 ASP A O 1
ATOM 1664 N N . ARG A 1 224 ? -0.296 -14.090 -9.713 1.00 81.50 224 ARG A N 1
ATOM 1665 C CA . ARG A 1 224 ? -0.961 -13.010 -10.460 1.00 81.50 224 ARG A CA 1
ATOM 1666 C C . ARG A 1 224 ? -0.078 -11.774 -10.612 1.00 81.50 224 ARG A C 1
ATOM 1668 O O . ARG A 1 224 ? -0.073 -11.179 -11.690 1.00 81.50 224 ARG A O 1
ATOM 1675 N N . VAL A 1 225 ? 0.675 -11.400 -9.575 1.00 86.06 225 VAL A N 1
ATOM 1676 C CA . VAL A 1 225 ? 1.649 -10.296 -9.642 1.00 86.06 225 VAL A CA 1
ATOM 1677 C C . VAL A 1 225 ? 2.823 -10.655 -10.561 1.00 86.06 225 VAL A C 1
ATOM 1679 O O . VAL A 1 225 ? 3.211 -9.848 -11.403 1.00 86.06 225 VAL A O 1
ATOM 1682 N N . ALA A 1 226 ? 3.347 -11.881 -10.483 1.00 83.00 226 ALA A N 1
ATOM 1683 C CA . ALA A 1 226 ? 4.433 -12.366 -11.340 1.00 83.00 226 ALA A CA 1
ATOM 1684 C C . ALA A 1 226 ? 4.046 -12.375 -12.828 1.00 83.00 226 ALA A C 1
ATOM 1686 O O . ALA A 1 226 ? 4.812 -11.957 -13.711 1.00 83.00 226 ALA A O 1
ATOM 1687 N N . GLY A 1 227 ? 2.827 -12.827 -13.115 1.00 73.12 227 GLY A N 1
ATOM 1688 C CA . GLY A 1 227 ? 2.247 -12.802 -14.449 1.00 73.12 227 GLY A CA 1
ATOM 1689 C C . GLY A 1 227 ? 1.844 -11.399 -14.908 1.00 73.12 227 GLY A C 1
ATOM 1690 O O . GLY A 1 227 ? 1.765 -11.185 -16.118 1.00 73.12 227 GLY A O 1
ATOM 1691 N N . ASP A 1 228 ? 1.672 -10.460 -13.969 1.00 76.81 228 ASP A N 1
ATOM 1692 C CA . ASP A 1 228 ? 1.080 -9.134 -14.184 1.00 76.81 228 ASP A CA 1
ATOM 1693 C C . ASP A 1 228 ? -0.268 -9.251 -14.917 1.00 76.81 228 ASP A C 1
ATOM 1695 O O . ASP A 1 228 ? -0.518 -8.629 -15.946 1.00 76.81 228 ASP A O 1
ATOM 1699 N N . ILE A 1 229 ? -1.099 -10.184 -14.439 1.00 65.44 229 ILE A N 1
ATOM 1700 C CA . ILE A 1 229 ? -2.260 -10.700 -15.175 1.00 65.44 229 ILE A CA 1
ATOM 1701 C C . ILE A 1 229 ? -3.447 -9.736 -15.075 1.00 65.44 229 ILE A C 1
ATOM 1703 O O . ILE A 1 229 ? -3.755 -9.221 -13.999 1.00 65.44 229 ILE A O 1
ATOM 1707 N N . ASN A 1 230 ? -4.175 -9.584 -16.190 1.00 59.59 230 ASN A N 1
ATOM 1708 C CA . ASN A 1 230 ? -5.395 -8.779 -16.330 1.00 59.59 230 ASN A CA 1
ATOM 1709 C C . ASN A 1 230 ? -5.184 -7.271 -16.123 1.00 59.59 230 ASN A C 1
ATOM 1711 O O . ASN A 1 230 ? -6.096 -6.581 -15.670 1.00 59.59 230 ASN A O 1
ATOM 1715 N N . THR A 1 231 ? -4.005 -6.738 -16.464 1.00 63.38 231 THR A N 1
ATOM 1716 C CA . THR A 1 231 ? -3.688 -5.328 -16.201 1.00 63.38 231 THR A CA 1
ATOM 1717 C C . THR A 1 231 ? -3.349 -4.554 -17.473 1.00 63.38 231 THR A C 1
ATOM 1719 O O . THR A 1 231 ? -2.493 -4.948 -18.250 1.00 63.38 231 THR A O 1
ATOM 1722 N N . ASN A 1 232 ? -4.013 -3.417 -17.698 1.00 74.12 232 ASN A N 1
ATOM 1723 C CA . ASN A 1 232 ? -3.547 -2.382 -18.629 1.00 74.12 232 ASN A CA 1
ATOM 1724 C C . ASN A 1 232 ? -3.296 -1.113 -17.819 1.00 74.12 232 ASN A C 1
ATOM 1726 O O . ASN A 1 232 ? -4.088 -0.171 -17.850 1.00 74.12 232 ASN A O 1
ATOM 1730 N N . ARG A 1 233 ? -2.266 -1.171 -16.974 1.00 89.31 233 ARG A N 1
ATOM 1731 C CA . ARG A 1 233 ? -1.947 -0.108 -16.023 1.00 89.31 233 ARG A CA 1
ATOM 1732 C C . ARG A 1 233 ? -0.670 0.596 -16.413 1.00 89.31 233 ARG A C 1
ATOM 1734 O O . ARG A 1 233 ? 0.269 -0.028 -16.899 1.00 89.31 233 ARG A O 1
ATOM 1741 N N . ASP A 1 234 ? -0.626 1.883 -16.134 1.00 92.94 234 ASP A N 1
ATOM 1742 C CA . ASP A 1 234 ? 0.594 2.653 -16.282 1.00 92.94 234 ASP A CA 1
ATOM 1743 C C . ASP A 1 234 ? 1.367 2.649 -14.966 1.00 92.94 234 ASP A C 1
ATOM 1745 O O . ASP A 1 234 ? 0.773 2.788 -13.897 1.00 92.94 234 ASP A O 1
ATOM 1749 N N . ILE A 1 235 ? 2.691 2.528 -15.060 1.00 95.88 235 ILE A N 1
ATOM 1750 C CA . ILE A 1 235 ? 3.611 2.830 -13.961 1.00 95.88 235 ILE A CA 1
ATOM 1751 C C . ILE A 1 235 ? 4.343 4.106 -14.352 1.00 95.88 235 ILE A C 1
ATOM 1753 O O . ILE A 1 235 ? 5.217 4.080 -15.220 1.00 95.88 235 ILE A O 1
ATOM 1757 N N . THR A 1 236 ? 3.926 5.228 -13.774 1.00 95.25 236 THR A N 1
ATOM 1758 C CA . THR A 1 236 ? 4.244 6.563 -14.285 1.00 95.25 236 THR A CA 1
ATOM 1759 C C . THR A 1 236 ? 5.187 7.319 -13.358 1.00 95.25 236 THR A C 1
ATOM 1761 O O . THR A 1 236 ? 4.980 7.365 -12.147 1.00 95.25 236 THR A O 1
ATOM 1764 N N . CYS A 1 237 ? 6.198 7.980 -13.918 1.00 96.38 237 CYS A N 1
ATOM 1765 C CA . CYS A 1 237 ? 6.960 8.986 -13.183 1.00 96.38 237 CYS A CA 1
ATOM 1766 C C . CYS A 1 237 ? 6.039 10.114 -12.721 1.00 96.38 237 CYS A C 1
ATOM 1768 O O . CYS A 1 237 ? 5.374 10.741 -13.545 1.00 96.38 237 CYS A O 1
ATOM 1770 N N . SER A 1 238 ? 6.053 10.444 -11.429 1.00 93.06 238 SER A N 1
ATOM 1771 C CA . SER A 1 238 ? 5.197 11.508 -10.905 1.00 93.06 238 SER A CA 1
ATOM 1772 C C . SER A 1 238 ? 5.406 12.843 -11.622 1.00 93.06 238 SER A C 1
ATOM 1774 O O . SER A 1 238 ? 4.442 13.558 -11.845 1.00 93.06 238 SER A O 1
ATOM 1776 N N . GLN A 1 239 ? 6.626 13.146 -12.080 1.00 91.75 239 GLN A N 1
ATOM 1777 C CA . GLN A 1 239 ? 6.942 14.379 -12.814 1.00 91.75 239 GLN A CA 1
ATOM 1778 C C . GLN A 1 239 ? 6.148 14.576 -14.112 1.00 91.75 239 GLN A C 1
ATOM 1780 O O . GLN A 1 239 ? 5.944 15.720 -14.523 1.00 91.75 239 GLN A O 1
ATOM 1785 N N . ASP A 1 240 ? 5.684 13.491 -14.733 1.00 93.06 240 ASP A N 1
ATOM 1786 C CA . ASP A 1 240 ? 4.957 13.527 -16.006 1.00 93.06 240 ASP A CA 1
ATOM 1787 C C . ASP A 1 240 ? 3.438 13.619 -15.831 1.00 93.06 240 ASP A C 1
ATOM 1789 O O . ASP A 1 240 ? 2.697 13.687 -16.811 1.00 93.06 240 ASP A O 1
ATOM 1793 N N . ASN A 1 241 ? 2.959 13.639 -14.587 1.00 92.50 241 ASN A N 1
ATOM 1794 C CA . ASN A 1 241 ? 1.553 13.797 -14.256 1.00 92.50 241 ASN A CA 1
ATOM 1795 C C . ASN A 1 241 ? 1.394 14.919 -13.216 1.00 92.50 241 ASN A C 1
ATOM 1797 O O . ASN A 1 241 ? 1.990 14.881 -12.145 1.00 92.50 241 ASN A O 1
ATOM 1801 N N . GLY A 1 242 ? 0.603 15.948 -13.535 1.00 82.44 242 GLY A N 1
ATOM 1802 C CA . GLY A 1 242 ? 0.481 17.145 -12.695 1.00 82.44 242 GLY A CA 1
ATOM 1803 C C . GLY A 1 242 ? 0.020 16.849 -11.265 1.00 82.44 242 GLY A C 1
ATOM 1804 O O . GLY A 1 242 ? 0.623 17.359 -10.317 1.00 82.44 242 GLY A O 1
ATOM 1805 N N . ASP A 1 243 ? -0.985 15.986 -11.125 1.00 83.75 243 ASP A N 1
ATOM 1806 C CA . ASP A 1 243 ? -1.556 15.596 -9.834 1.00 83.75 243 ASP A CA 1
ATOM 1807 C C . ASP A 1 243 ? -0.565 14.743 -9.047 1.00 83.75 243 ASP A C 1
ATOM 1809 O O . ASP A 1 243 ? -0.305 15.008 -7.874 1.00 83.75 243 ASP A O 1
ATOM 1813 N N . ALA A 1 244 ? 0.082 13.786 -9.716 1.00 85.75 244 ALA A N 1
ATOM 1814 C CA . ALA A 1 244 ? 1.068 12.930 -9.081 1.00 85.75 244 ALA A CA 1
ATOM 1815 C C . ALA A 1 244 ? 2.304 13.696 -8.618 1.00 85.75 244 ALA A C 1
ATOM 1817 O O . ALA A 1 244 ? 2.820 13.442 -7.529 1.00 85.75 244 ALA A O 1
ATOM 1818 N N . ARG A 1 245 ? 2.768 14.660 -9.417 1.00 88.38 245 ARG A N 1
ATOM 1819 C CA . ARG A 1 245 ? 3.848 15.571 -9.039 1.00 88.38 245 ARG A CA 1
ATOM 1820 C C . ARG A 1 245 ? 3.465 16.388 -7.812 1.00 88.38 245 ARG A C 1
ATOM 1822 O O . ARG A 1 245 ? 4.267 16.494 -6.890 1.00 88.38 245 ARG A O 1
ATOM 1829 N N . SER A 1 246 ? 2.255 16.948 -7.796 1.00 82.06 246 SER A N 1
ATOM 1830 C CA . SER A 1 246 ? 1.740 17.702 -6.648 1.00 82.06 246 SER A CA 1
ATOM 1831 C C . SER A 1 246 ? 1.704 16.829 -5.391 1.00 82.06 246 SER A C 1
ATOM 1833 O O . SER A 1 246 ? 2.240 17.215 -4.353 1.00 82.06 246 SER A O 1
ATOM 1835 N N . PHE A 1 247 ? 1.171 15.611 -5.507 1.00 81.31 247 PHE A N 1
ATOM 1836 C CA . PHE A 1 247 ? 1.102 14.657 -4.407 1.00 81.31 247 PHE A CA 1
ATOM 1837 C C . PHE A 1 247 ? 2.488 14.298 -3.857 1.00 81.31 247 PHE A C 1
ATOM 1839 O O . PHE A 1 247 ? 2.712 14.438 -2.659 1.00 81.31 247 PHE A O 1
ATOM 1846 N N . CYS A 1 248 ? 3.444 13.903 -4.704 1.00 84.44 248 CYS A N 1
ATOM 1847 C CA . CYS A 1 248 ? 4.798 13.572 -4.246 1.00 84.44 248 CYS A CA 1
ATOM 1848 C C . CYS A 1 248 ? 5.525 14.779 -3.625 1.00 84.44 248 CYS A C 1
ATOM 1850 O O . CYS A 1 248 ? 6.281 14.613 -2.674 1.00 84.44 248 CYS A O 1
ATOM 1852 N N . ASN A 1 249 ? 5.303 15.996 -4.137 1.00 85.88 249 ASN A N 1
ATOM 1853 C CA . ASN A 1 249 ? 5.922 17.207 -3.588 1.00 85.88 249 ASN A CA 1
ATOM 1854 C C . ASN A 1 249 ? 5.380 17.559 -2.197 1.00 85.88 249 ASN A C 1
ATOM 1856 O O . ASN A 1 249 ? 6.139 18.006 -1.340 1.00 85.88 249 ASN A O 1
ATOM 1860 N N . ASN A 1 250 ? 4.080 17.354 -1.973 1.00 80.62 250 ASN A N 1
ATOM 1861 C CA . ASN A 1 250 ? 3.444 17.605 -0.679 1.00 80.62 250 ASN A CA 1
ATOM 1862 C C . ASN A 1 250 ? 3.706 16.482 0.335 1.00 80.62 250 ASN A C 1
ATOM 1864 O O . ASN A 1 250 ? 3.557 16.698 1.534 1.00 80.62 250 ASN A O 1
ATOM 1868 N N . ASN A 1 251 ? 4.128 15.306 -0.136 1.00 78.88 251 ASN A N 1
ATOM 1869 C CA . ASN A 1 251 ? 4.354 14.117 0.678 1.00 78.88 251 ASN A CA 1
ATOM 1870 C C . ASN A 1 251 ? 5.786 13.586 0.459 1.00 78.88 251 ASN A C 1
ATOM 1872 O O . ASN A 1 251 ? 5.974 12.532 -0.152 1.00 78.88 251 ASN A O 1
ATOM 1876 N N . PRO A 1 252 ? 6.819 14.307 0.940 1.00 78.06 252 PRO A N 1
ATOM 1877 C CA . PRO A 1 252 ? 8.206 14.112 0.517 1.00 78.06 252 PRO A CA 1
ATOM 1878 C C . PRO A 1 252 ? 8.833 12.776 0.922 1.00 78.06 252 PRO A C 1
ATOM 1880 O O . PRO A 1 252 ? 9.911 12.471 0.425 1.00 78.06 252 PRO A O 1
ATOM 1883 N N . GLY A 1 253 ? 8.210 11.992 1.807 1.00 78.56 253 GLY A N 1
ATOM 1884 C CA . GLY A 1 253 ? 8.676 10.641 2.129 1.00 78.56 253 GLY A CA 1
ATOM 1885 C C . GLY A 1 253 ? 7.878 9.515 1.476 1.00 78.56 253 GLY A C 1
ATOM 1886 O O . GLY A 1 253 ? 8.113 8.360 1.808 1.00 78.56 253 GLY A O 1
ATOM 1887 N N . VAL A 1 254 ? 6.975 9.811 0.536 1.00 80.75 254 VAL A N 1
ATOM 1888 C CA . VAL A 1 254 ? 6.344 8.781 -0.302 1.00 80.75 254 VAL A CA 1
ATOM 1889 C C . VAL A 1 254 ? 7.307 8.354 -1.406 1.00 80.75 254 VAL A C 1
ATOM 1891 O O . VAL A 1 254 ? 7.860 9.190 -2.125 1.00 80.75 254 VAL A O 1
ATOM 1894 N N . ILE A 1 255 ? 7.508 7.043 -1.555 1.00 87.69 255 ILE A N 1
ATOM 1895 C CA . ILE A 1 255 ? 8.415 6.479 -2.565 1.00 87.69 255 ILE A CA 1
ATOM 1896 C C . ILE A 1 255 ? 7.662 6.176 -3.861 1.00 87.69 255 ILE A C 1
ATOM 1898 O O . ILE A 1 255 ? 8.101 6.555 -4.950 1.00 87.69 255 ILE A O 1
ATOM 1902 N N . ALA A 1 256 ? 6.519 5.517 -3.734 1.00 91.31 256 ALA A N 1
ATOM 1903 C CA . ALA A 1 256 ? 5.568 5.235 -4.792 1.00 91.31 256 ALA A CA 1
ATOM 1904 C C . ALA A 1 256 ? 4.171 5.104 -4.166 1.00 91.31 256 ALA A C 1
ATOM 1906 O O . ALA A 1 256 ? 4.035 5.113 -2.940 1.00 91.31 256 ALA A O 1
ATOM 1907 N N . TYR A 1 257 ? 3.142 5.089 -5.005 1.00 85.94 257 TYR A N 1
ATOM 1908 C CA . TYR A 1 257 ? 1.780 4.828 -4.556 1.00 85.94 257 TYR A CA 1
ATOM 1909 C C . TYR A 1 257 ? 0.914 4.293 -5.696 1.00 85.94 257 TYR A C 1
ATOM 1911 O O . TYR A 1 257 ? 1.176 4.540 -6.883 1.00 85.94 257 TYR A O 1
ATOM 1919 N N . THR A 1 258 ? -0.166 3.620 -5.313 1.00 88.12 258 THR A N 1
ATOM 1920 C CA . THR A 1 258 ? -1.171 3.069 -6.217 1.00 88.12 258 THR A CA 1
ATOM 1921 C C . THR A 1 258 ? -2.498 3.780 -5.998 1.00 88.12 258 THR A C 1
ATOM 1923 O O . THR A 1 258 ? -2.977 3.916 -4.872 1.00 88.12 258 THR A O 1
ATOM 1926 N N . VAL A 1 259 ? -3.122 4.215 -7.092 1.00 82.44 259 VAL A N 1
ATOM 1927 C CA . VAL A 1 259 ? -4.477 4.783 -7.061 1.00 82.44 259 VAL A CA 1
ATOM 1928 C C . VAL A 1 259 ? -5.453 3.719 -7.518 1.00 82.44 259 VAL A C 1
ATOM 1930 O O . VAL A 1 259 ? -5.280 3.177 -8.604 1.00 82.44 259 VAL A O 1
ATOM 1933 N N . ILE A 1 260 ? -6.486 3.434 -6.730 1.00 80.06 260 ILE A N 1
ATOM 1934 C CA . ILE A 1 260 ? -7.544 2.494 -7.109 1.00 80.06 260 ILE A CA 1
ATOM 1935 C C . ILE A 1 260 ? -8.763 3.299 -7.553 1.00 80.06 260 ILE A C 1
ATOM 1937 O O . ILE A 1 260 ? -9.503 3.820 -6.725 1.00 80.06 260 ILE A O 1
ATOM 1941 N N . TYR A 1 261 ? -8.970 3.418 -8.865 1.00 73.12 261 TYR A N 1
ATOM 1942 C CA . TYR A 1 261 ? -10.128 4.131 -9.398 1.00 73.12 261 TYR A CA 1
ATOM 1943 C C . TYR A 1 261 ? -11.401 3.296 -9.301 1.00 73.12 261 TYR A C 1
ATOM 1945 O O . TYR A 1 261 ? -11.394 2.073 -9.454 1.00 73.12 261 TYR A O 1
ATOM 1953 N N . SER A 1 262 ? -12.522 4.001 -9.182 1.00 63.19 262 SER A N 1
ATOM 1954 C CA . SER A 1 262 ? -13.872 3.444 -9.240 1.00 63.19 262 SER A CA 1
ATOM 1955 C C . SER A 1 262 ? -14.291 2.927 -10.623 1.00 63.19 262 SER A C 1
ATOM 1957 O O . SER A 1 262 ? -15.424 2.497 -10.781 1.00 63.19 262 SER A O 1
ATOM 1959 N N . ASP A 1 263 ? -13.399 2.903 -11.616 1.00 65.25 263 ASP A N 1
ATOM 1960 C CA . ASP A 1 263 ? -13.584 2.208 -12.901 1.00 65.25 263 ASP A CA 1
ATOM 1961 C C . ASP A 1 263 ? -12.589 1.046 -13.118 1.00 65.25 263 ASP A C 1
ATOM 1963 O O . ASP A 1 263 ? -12.497 0.479 -14.207 1.00 65.25 263 ASP A O 1
ATOM 1967 N N . GLY A 1 264 ? -11.855 0.666 -12.066 1.00 66.69 264 GLY A N 1
ATOM 1968 C CA . GLY A 1 264 ? -11.050 -0.552 -12.004 1.00 66.69 264 GLY A CA 1
ATOM 1969 C C . GLY A 1 264 ? -9.624 -0.319 -12.478 1.00 66.69 264 GLY A C 1
ATOM 1970 O O . GLY A 1 264 ? -8.754 -1.182 -12.317 1.00 66.69 264 GLY A O 1
ATOM 1971 N N . ARG A 1 265 ? -9.345 0.874 -13.016 1.00 81.31 265 ARG A N 1
ATOM 1972 C CA . ARG A 1 265 ? -7.982 1.303 -13.306 1.00 81.31 265 ARG A CA 1
ATOM 1973 C C . ARG A 1 265 ? -7.205 1.426 -12.010 1.00 81.31 265 ARG A C 1
ATOM 1975 O O . ARG A 1 265 ? -7.696 1.911 -10.996 1.00 81.31 265 ARG A O 1
ATOM 1982 N N . THR A 1 266 ? -5.955 1.001 -12.078 1.00 87.62 266 THR A N 1
ATOM 1983 C CA . THR A 1 266 ? -5.086 0.932 -10.906 1.00 87.62 266 THR A CA 1
ATOM 1984 C C . THR A 1 266 ? -3.664 1.388 -11.263 1.00 87.62 266 THR A C 1
ATOM 1986 O O . THR A 1 266 ? -2.733 0.578 -11.251 1.00 87.62 266 THR A O 1
ATOM 1989 N N . PRO A 1 267 ? -3.476 2.636 -11.743 1.00 90.44 267 PRO A N 1
ATOM 1990 C CA . PRO A 1 267 ? -2.152 3.117 -12.105 1.00 90.44 267 PRO A CA 1
ATOM 1991 C C . PRO A 1 267 ? -1.269 3.265 -10.869 1.00 90.44 267 PRO A C 1
ATOM 1993 O O . PRO A 1 267 ? -1.738 3.523 -9.759 1.00 90.44 267 PRO A O 1
ATOM 1996 N N . ILE A 1 268 ? 0.024 3.130 -11.116 1.00 94.50 268 ILE A N 1
ATOM 1997 C CA . ILE A 1 268 ? 1.077 3.263 -10.121 1.00 94.50 268 ILE A CA 1
ATOM 1998 C C . ILE A 1 268 ? 1.872 4.515 -10.467 1.00 94.50 268 ILE A C 1
ATOM 2000 O O . ILE A 1 268 ? 2.178 4.761 -11.638 1.00 94.50 268 ILE A O 1
ATOM 2004 N N . PHE A 1 269 ? 2.241 5.294 -9.459 1.00 95.00 269 PHE A N 1
ATOM 2005 C CA . PHE A 1 269 ? 3.073 6.476 -9.629 1.00 95.00 269 PHE A CA 1
ATOM 2006 C C . PHE A 1 269 ? 4.339 6.358 -8.789 1.00 95.00 269 PHE A C 1
ATOM 2008 O O . PHE A 1 269 ? 4.282 6.085 -7.595 1.00 95.00 269 PHE A O 1
ATOM 2015 N N . THR A 1 270 ? 5.496 6.596 -9.404 1.00 95.62 270 THR A N 1
ATOM 2016 C CA . THR A 1 270 ? 6.789 6.605 -8.707 1.00 95.62 270 THR A CA 1
ATOM 2017 C C . THR A 1 270 ? 7.200 8.041 -8.393 1.00 95.62 270 THR A C 1
ATOM 2019 O O . THR A 1 270 ? 7.300 8.860 -9.314 1.00 95.62 270 THR A O 1
ATOM 2022 N N . CYS A 1 271 ? 7.471 8.348 -7.123 1.00 93.62 271 CYS A N 1
ATOM 2023 C CA . CYS A 1 271 ? 8.025 9.633 -6.692 1.00 93.62 271 CYS A CA 1
ATOM 2024 C C . CYS A 1 271 ? 9.554 9.678 -6.892 1.00 93.62 271 CYS A C 1
ATOM 2026 O O . CYS A 1 271 ? 10.183 8.668 -7.197 1.00 93.62 271 CYS A O 1
ATOM 2028 N N . GLU A 1 272 ? 10.200 10.837 -6.713 1.00 91.12 272 GLU A N 1
ATOM 2029 C CA . GLU A 1 272 ? 11.660 10.952 -6.919 1.00 91.12 272 GLU A CA 1
ATOM 2030 C C . GLU A 1 272 ? 12.480 10.055 -5.974 1.00 91.12 272 GLU A C 1
ATOM 2032 O O . GLU A 1 272 ? 13.553 9.584 -6.352 1.00 91.12 272 GLU A O 1
ATOM 2037 N N . LEU A 1 273 ? 11.965 9.756 -4.775 1.00 87.88 273 LEU A N 1
ATOM 2038 C CA . LEU A 1 273 ? 12.608 8.835 -3.834 1.00 87.88 273 LEU A CA 1
ATOM 2039 C C . LEU A 1 273 ? 12.762 7.414 -4.388 1.00 87.88 273 LEU A C 1
ATOM 2041 O O . LEU A 1 273 ? 13.739 6.743 -4.063 1.00 87.88 273 LEU A O 1
ATOM 2045 N N . PHE A 1 274 ? 11.867 6.969 -5.275 1.00 91.62 274 PHE A N 1
ATOM 2046 C CA . PHE A 1 274 ? 11.994 5.673 -5.946 1.00 91.62 274 PHE A CA 1
ATOM 2047 C C . PHE A 1 274 ? 13.322 5.549 -6.703 1.00 91.62 274 PHE A C 1
ATOM 2049 O O . PHE A 1 274 ? 13.978 4.508 -6.684 1.00 91.62 274 PHE A O 1
ATOM 2056 N N . LEU A 1 275 ? 13.775 6.635 -7.328 1.00 90.44 275 LEU A N 1
ATOM 2057 C CA . LEU A 1 275 ? 15.033 6.648 -8.071 1.00 90.44 275 LEU A CA 1
ATOM 2058 C C . LEU A 1 275 ? 16.252 6.609 -7.146 1.00 90.44 275 LEU A C 1
ATOM 2060 O O . LEU A 1 275 ? 17.333 6.216 -7.578 1.00 90.44 275 LEU A O 1
ATOM 2064 N N . GLN A 1 276 ? 16.086 6.974 -5.877 1.00 87.25 276 GLN A N 1
ATOM 2065 C CA . GLN A 1 276 ? 17.133 6.917 -4.857 1.00 87.25 276 GLN A CA 1
ATOM 2066 C C . GLN A 1 276 ? 17.170 5.565 -4.137 1.00 87.25 276 GLN A C 1
ATOM 2068 O O . GLN A 1 276 ? 18.171 5.245 -3.500 1.00 87.25 276 GLN A O 1
ATOM 2073 N N . ALA A 1 277 ? 16.115 4.755 -4.265 1.00 83.75 277 ALA A N 1
ATOM 2074 C CA . ALA A 1 277 ? 16.064 3.427 -3.676 1.00 83.75 277 ALA A CA 1
ATOM 2075 C C . ALA A 1 277 ? 17.137 2.495 -4.258 1.00 83.75 277 ALA A C 1
ATOM 2077 O O . ALA A 1 277 ? 17.545 2.613 -5.421 1.00 83.75 277 ALA A O 1
ATOM 2078 N N . GLY A 1 278 ? 17.599 1.569 -3.418 1.00 75.94 278 GLY A N 1
ATOM 2079 C CA . GLY A 1 278 ? 18.675 0.642 -3.740 1.00 75.94 278 GLY A CA 1
ATOM 2080 C C . GLY A 1 278 ? 18.276 -0.435 -4.751 1.00 75.94 278 GLY A C 1
ATOM 2081 O O . GLY A 1 278 ? 17.109 -0.649 -5.084 1.00 75.94 278 GLY A O 1
ATOM 2082 N N . THR A 1 279 ? 19.284 -1.157 -5.227 1.00 71.31 279 THR A N 1
ATOM 2083 C CA . THR A 1 279 ? 19.101 -2.455 -5.896 1.00 71.31 279 THR A CA 1
ATOM 2084 C C . THR A 1 279 ? 19.204 -3.574 -4.861 1.00 71.31 279 THR A C 1
ATOM 2086 O O . THR A 1 279 ? 19.844 -3.388 -3.826 1.00 71.31 279 THR A O 1
ATOM 2089 N N . THR A 1 280 ? 18.640 -4.749 -5.113 1.00 63.00 280 THR A N 1
ATOM 2090 C CA . THR A 1 280 ? 18.700 -5.856 -4.140 1.00 63.00 280 THR A CA 1
ATOM 2091 C C . THR A 1 280 ? 20.110 -6.220 -3.685 1.00 63.00 280 THR A C 1
ATOM 2093 O O . THR A 1 280 ? 20.328 -6.268 -2.477 1.00 63.00 280 THR A O 1
ATOM 2096 N N . PRO A 1 281 ? 21.127 -6.311 -4.569 1.00 56.81 281 PRO A N 1
ATOM 2097 C CA . PRO A 1 281 ? 22.498 -6.561 -4.123 1.00 56.81 281 PRO A CA 1
ATOM 2098 C C . PRO A 1 281 ? 23.037 -5.527 -3.124 1.00 56.81 281 PRO A C 1
ATOM 2100 O O . PRO A 1 281 ? 23.886 -5.867 -2.306 1.00 56.81 281 PRO A O 1
ATOM 2103 N N . SER A 1 282 ? 22.568 -4.274 -3.185 1.00 58.88 282 SER A N 1
ATOM 2104 C CA . SER A 1 282 ? 22.946 -3.221 -2.227 1.00 58.88 282 SER A CA 1
ATOM 2105 C C . SER A 1 282 ? 22.151 -3.267 -0.918 1.00 58.88 282 SER A C 1
ATOM 2107 O O . SER A 1 282 ? 22.605 -2.728 0.084 1.00 58.88 282 SER A O 1
ATOM 2109 N N . ILE A 1 283 ? 20.989 -3.919 -0.911 1.00 59.84 283 ILE A N 1
ATOM 2110 C CA . ILE A 1 283 ? 20.077 -3.994 0.238 1.00 59.84 283 ILE A CA 1
ATOM 2111 C C . ILE A 1 283 ? 20.389 -5.223 1.081 1.00 59.84 283 ILE A C 1
ATOM 2113 O O . ILE A 1 283 ? 20.483 -5.109 2.296 1.00 59.84 283 ILE A O 1
ATOM 2117 N N . CYS A 1 284 ? 20.744 -6.352 0.467 1.00 57.34 284 CYS A N 1
ATOM 2118 C CA . CYS A 1 284 ? 21.205 -7.537 1.198 1.00 57.34 284 CYS A CA 1
ATOM 2119 C C . CYS A 1 284 ? 22.544 -7.329 1.950 1.00 57.34 284 CYS A C 1
ATOM 2121 O O . CYS A 1 284 ? 23.019 -8.244 2.618 1.00 57.34 284 CYS A O 1
ATOM 2123 N N . GLN A 1 285 ? 23.177 -6.152 1.832 1.00 54.47 285 GLN A N 1
ATOM 2124 C CA . GLN A 1 285 ? 24.396 -5.773 2.562 1.00 54.47 285 GLN A CA 1
ATOM 2125 C C . GLN A 1 285 ? 24.118 -5.006 3.868 1.00 54.47 285 GLN A C 1
ATOM 2127 O O . GLN A 1 285 ? 25.037 -4.829 4.668 1.00 54.47 285 GLN A O 1
ATOM 2132 N N . GLY A 1 286 ? 22.889 -4.524 4.081 1.00 59.97 286 GLY A N 1
ATOM 2133 C CA . GLY A 1 286 ? 22.498 -3.787 5.285 1.00 59.97 286 GLY A CA 1
ATOM 2134 C C . GLY A 1 286 ? 21.901 -4.677 6.376 1.00 59.97 286 GLY A C 1
ATOM 2135 O O . GLY A 1 286 ? 21.767 -5.890 6.214 1.00 59.97 286 GLY A O 1
ATOM 2136 N N . SER A 1 287 ? 21.530 -4.073 7.510 1.00 60.50 287 SER A N 1
ATOM 2137 C CA . SER A 1 287 ? 20.743 -4.791 8.512 1.00 60.50 287 SER A CA 1
ATOM 2138 C C . SER A 1 287 ? 19.328 -5.030 7.972 1.00 60.50 287 SER A C 1
ATOM 2140 O O . SER A 1 287 ? 18.806 -4.247 7.176 1.00 60.50 287 SER A O 1
ATOM 2142 N N . TYR A 1 288 ? 18.713 -6.122 8.420 1.00 60.81 288 TYR A N 1
ATOM 2143 C CA . TYR A 1 288 ? 17.390 -6.589 7.996 1.00 60.81 288 TYR A CA 1
ATOM 2144 C C . TYR A 1 288 ? 16.280 -5.513 8.070 1.00 60.81 288 TYR A C 1
ATOM 2146 O O . TYR A 1 288 ? 15.330 -5.579 7.294 1.00 60.81 288 TYR A O 1
ATOM 2154 N N . ASP A 1 289 ? 16.433 -4.498 8.932 1.00 62.50 289 ASP A N 1
ATOM 2155 C CA . ASP A 1 289 ? 15.507 -3.360 9.064 1.00 62.50 289 ASP A CA 1
ATOM 2156 C C . ASP A 1 289 ? 16.091 -2.011 8.606 1.00 62.50 289 ASP A C 1
ATOM 2158 O O . ASP A 1 289 ? 15.356 -1.038 8.471 1.00 62.50 289 ASP A O 1
ATOM 2162 N N . SER A 1 290 ? 17.402 -1.909 8.354 1.00 55.28 290 SER A N 1
ATOM 2163 C CA . SER A 1 290 ? 18.049 -0.635 7.989 1.00 55.28 290 SER A CA 1
ATOM 2164 C C . SER A 1 290 ? 18.077 -0.367 6.487 1.00 55.28 290 SER A C 1
ATOM 2166 O O . SER A 1 290 ? 18.805 0.518 6.032 1.00 55.28 290 SER A O 1
ATOM 2168 N N . THR A 1 291 ? 17.394 -1.181 5.692 1.00 53.44 291 THR A N 1
ATOM 2169 C CA . THR A 1 291 ? 17.514 -1.149 4.239 1.00 53.44 291 THR A CA 1
ATOM 2170 C C . THR A 1 291 ? 16.283 -0.497 3.635 1.00 53.44 291 THR A C 1
ATOM 2172 O O . THR A 1 291 ? 15.151 -0.912 3.867 1.00 53.44 291 THR A O 1
ATOM 2175 N N . MET A 1 292 ? 16.503 0.565 2.854 1.00 59.00 292 MET A N 1
ATOM 2176 C CA . MET A 1 292 ? 15.485 1.030 1.915 1.00 59.00 292 MET A CA 1
ATOM 2177 C C . MET A 1 292 ? 15.144 -0.141 0.995 1.00 59.00 292 MET A C 1
ATOM 2179 O O . MET A 1 292 ? 16.062 -0.769 0.475 1.00 59.00 292 MET A O 1
ATOM 2183 N N . SER A 1 293 ? 13.863 -0.429 0.786 1.00 70.75 293 SER A N 1
ATOM 2184 C CA . SER A 1 293 ? 13.428 -1.506 -0.107 1.00 70.75 293 SER A CA 1
ATOM 2185 C C . SER A 1 293 ? 14.007 -1.366 -1.508 1.00 70.75 293 SER A C 1
ATOM 2187 O O . SER A 1 293 ? 14.292 -0.258 -1.976 1.00 70.75 293 SER A O 1
ATOM 2189 N N . SER A 1 294 ? 14.187 -2.496 -2.192 1.00 82.94 294 SER A N 1
ATOM 2190 C CA . SER A 1 294 ? 14.736 -2.472 -3.542 1.00 82.94 294 SER A CA 1
ATOM 2191 C C . SER A 1 294 ? 13.736 -1.825 -4.474 1.00 82.94 294 SER A C 1
ATOM 2193 O O . SER A 1 294 ? 12.528 -1.896 -4.253 1.00 82.94 294 SER A O 1
ATOM 2195 N N . ARG A 1 295 ? 14.209 -1.209 -5.559 1.00 89.31 295 ARG A N 1
ATOM 2196 C CA . ARG A 1 295 ? 13.286 -0.692 -6.580 1.00 89.31 295 ARG A CA 1
ATOM 2197 C C . ARG A 1 295 ? 12.325 -1.784 -7.080 1.00 89.31 295 ARG A C 1
ATOM 2199 O O . ARG A 1 295 ? 11.163 -1.496 -7.342 1.00 89.31 295 ARG A O 1
ATOM 2206 N N . GLY A 1 296 ? 12.775 -3.042 -7.148 1.00 87.81 296 GLY A N 1
ATOM 2207 C CA . GLY A 1 296 ? 11.903 -4.184 -7.440 1.00 87.81 296 GLY A CA 1
ATOM 2208 C C . GLY A 1 296 ? 10.904 -4.488 -6.332 1.00 87.81 296 GLY A C 1
ATOM 2209 O O . GLY A 1 296 ? 9.730 -4.658 -6.633 1.00 87.81 296 GLY A O 1
ATOM 2210 N N . GLY A 1 297 ? 11.333 -4.509 -5.070 1.00 86.31 297 GLY A N 1
ATOM 2211 C CA . GLY A 1 297 ? 10.451 -4.685 -3.913 1.00 86.31 297 GLY A CA 1
ATOM 2212 C C . GLY A 1 297 ? 9.387 -3.588 -3.811 1.00 86.31 297 GLY A C 1
ATOM 2213 O O . GLY A 1 297 ? 8.223 -3.875 -3.550 1.00 86.31 297 GLY A O 1
ATOM 2214 N N . ILE A 1 298 ? 9.746 -2.343 -4.135 1.00 89.25 298 ILE A N 1
ATOM 2215 C CA . ILE A 1 298 ? 8.799 -1.223 -4.203 1.00 89.25 298 ILE A CA 1
ATOM 2216 C C . ILE A 1 298 ? 7.778 -1.452 -5.322 1.00 89.25 298 ILE A C 1
ATOM 2218 O O . ILE A 1 298 ? 6.585 -1.354 -5.085 1.00 89.25 298 ILE A O 1
ATOM 2222 N N . ILE A 1 299 ? 8.188 -1.818 -6.540 1.00 92.94 299 ILE A N 1
ATOM 2223 C CA . ILE A 1 299 ? 7.200 -2.097 -7.599 1.00 92.94 299 ILE A CA 1
ATOM 2224 C C . ILE A 1 299 ? 6.365 -3.350 -7.287 1.00 92.94 299 ILE A C 1
ATOM 2226 O O . ILE A 1 299 ? 5.182 -3.380 -7.610 1.00 92.94 299 ILE A O 1
ATOM 2230 N N . LEU A 1 300 ? 6.932 -4.364 -6.627 1.00 91.00 300 LEU A N 1
ATOM 2231 C CA . LEU A 1 300 ? 6.196 -5.539 -6.147 1.00 91.00 300 LEU A CA 1
ATOM 2232 C C . LEU A 1 300 ? 5.074 -5.130 -5.184 1.00 91.00 300 LEU A C 1
ATOM 2234 O O . LEU A 1 300 ? 3.956 -5.625 -5.310 1.00 91.00 300 LEU A O 1
ATOM 2238 N N . HIS A 1 301 ? 5.376 -4.222 -4.255 1.00 89.50 301 HIS A N 1
ATOM 2239 C CA . HIS A 1 301 ? 4.415 -3.642 -3.320 1.00 89.50 301 HIS A CA 1
ATOM 2240 C C . HIS A 1 301 ? 3.243 -2.984 -4.037 1.00 89.50 301 HIS A C 1
ATOM 2242 O O . HIS A 1 301 ? 2.094 -3.382 -3.857 1.00 89.50 301 HIS A O 1
ATOM 2248 N N . GLU A 1 302 ? 3.548 -2.053 -4.935 1.00 91.56 302 GLU A N 1
ATOM 2249 C CA . GLU A 1 302 ? 2.519 -1.322 -5.667 1.00 91.56 302 GLU A CA 1
ATOM 2250 C C . GLU A 1 302 ? 1.682 -2.249 -6.559 1.00 91.56 302 GLU A C 1
ATOM 2252 O O . GLU A 1 302 ? 0.461 -2.125 -6.659 1.00 91.56 302 GLU A O 1
ATOM 2257 N N . LEU A 1 303 ? 2.308 -3.260 -7.167 1.00 90.62 303 LEU A N 1
ATOM 2258 C CA . LEU A 1 303 ? 1.573 -4.271 -7.920 1.00 90.62 303 LEU A CA 1
ATOM 2259 C C . LEU A 1 303 ? 0.632 -5.089 -7.032 1.00 90.62 303 LEU A C 1
ATOM 2261 O O . LEU A 1 303 ? -0.444 -5.455 -7.496 1.00 90.62 303 LEU A O 1
ATOM 2265 N N . ALA A 1 304 ? 0.977 -5.364 -5.776 1.00 88.62 304 ALA A N 1
ATOM 2266 C CA . ALA A 1 304 ? 0.093 -6.085 -4.866 1.00 88.62 304 ALA A CA 1
ATOM 2267 C C . ALA A 1 304 ? -1.186 -5.291 -4.552 1.00 88.62 304 ALA A C 1
ATOM 2269 O O . ALA A 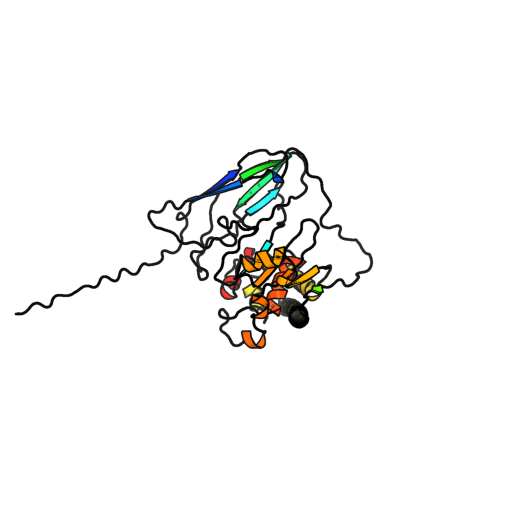1 304 ? -2.288 -5.856 -4.589 1.00 88.62 304 ALA A O 1
ATOM 2270 N N . HIS A 1 305 ? -1.076 -3.973 -4.348 1.00 86.25 305 HIS A N 1
ATOM 2271 C CA . HIS A 1 305 ? -2.247 -3.089 -4.293 1.00 86.25 305 HIS A CA 1
ATOM 2272 C C . HIS A 1 305 ? -3.060 -3.181 -5.577 1.00 86.25 305 HIS A C 1
ATOM 2274 O O . HIS A 1 305 ? -4.267 -3.418 -5.551 1.00 86.25 305 HIS A O 1
ATOM 2280 N N . ALA A 1 306 ? -2.383 -3.031 -6.712 1.00 86.75 306 ALA A N 1
ATOM 2281 C CA . ALA A 1 306 ? -3.016 -2.902 -8.011 1.00 86.75 306 ALA A CA 1
ATOM 2282 C C . ALA A 1 306 ? -3.679 -4.200 -8.514 1.00 86.75 306 ALA A C 1
ATOM 2284 O O . ALA A 1 306 ? -4.634 -4.148 -9.291 1.00 86.75 306 ALA A O 1
ATOM 2285 N N . VAL A 1 307 ? -3.159 -5.367 -8.124 1.00 82.75 307 VAL A N 1
ATOM 2286 C CA . VAL A 1 307 ? -3.584 -6.683 -8.629 1.00 82.75 307 VAL A CA 1
ATOM 2287 C C . VAL A 1 307 ? -4.627 -7.328 -7.727 1.00 82.75 307 VAL A C 1
ATOM 2289 O O . VAL A 1 307 ? -5.602 -7.894 -8.225 1.00 82.75 307 VAL A O 1
ATOM 2292 N N . HIS A 1 308 ? -4.433 -7.289 -6.412 1.00 77.19 308 HIS A N 1
ATOM 2293 C CA . HIS A 1 308 ? -5.310 -7.997 -5.479 1.00 77.19 308 HIS A CA 1
ATOM 2294 C C . HIS A 1 308 ? -5.681 -7.167 -4.251 1.00 77.19 308 HIS A C 1
ATOM 2296 O O . HIS A 1 308 ? -6.167 -7.723 -3.269 1.00 77.19 308 HIS A O 1
ATOM 2302 N N . GLY A 1 309 ? -5.479 -5.849 -4.307 1.00 77.38 309 GLY A N 1
ATOM 2303 C CA . GLY A 1 309 ? -5.965 -4.938 -3.283 1.00 77.38 309 GLY A CA 1
ATOM 2304 C C . GLY A 1 309 ? -5.285 -5.123 -1.934 1.00 77.38 309 GLY A C 1
ATOM 2305 O O . GLY A 1 309 ? -5.945 -4.882 -0.930 1.00 77.38 309 GLY A O 1
ATOM 2306 N N . ALA A 1 310 ? -4.004 -5.519 -1.896 1.00 80.00 310 ALA A N 1
ATOM 2307 C CA . ALA A 1 310 ? -3.238 -5.595 -0.645 1.00 80.00 310 ALA A CA 1
ATOM 2308 C C . ALA A 1 310 ? -3.358 -4.296 0.164 1.00 80.00 310 ALA A C 1
ATOM 2310 O O . ALA A 1 310 ? -3.478 -3.235 -0.448 1.00 80.00 310 ALA A O 1
ATOM 2311 N N . ASP A 1 311 ? -3.332 -4.359 1.491 1.00 71.94 311 ASP A N 1
ATOM 2312 C CA . ASP A 1 311 ? -3.357 -3.180 2.366 1.00 71.94 311 ASP A CA 1
ATOM 2313 C C . ASP A 1 311 ? -1.965 -2.846 2.916 1.00 71.94 311 ASP A C 1
ATOM 2315 O O . ASP A 1 311 ? -1.130 -3.725 3.138 1.00 71.94 311 ASP A O 1
ATOM 2319 N N . ASP A 1 312 ? -1.765 -1.559 3.187 1.00 72.38 312 ASP A N 1
ATOM 2320 C CA . ASP A 1 312 ? -0.573 -1.002 3.819 1.00 72.38 312 ASP A CA 1
ATOM 2321 C C . ASP A 1 312 ? -0.687 -1.039 5.334 1.00 72.38 312 ASP A C 1
ATOM 2323 O O . ASP A 1 312 ? -0.939 -0.023 5.972 1.00 72.38 312 ASP A O 1
ATOM 2327 N N . VAL A 1 313 ? -0.563 -2.218 5.939 1.00 71.12 313 VAL A N 1
ATOM 2328 C CA . VAL A 1 313 ? -0.753 -2.342 7.393 1.00 71.12 313 VAL A CA 1
ATOM 2329 C C . VAL A 1 313 ? 0.451 -1.806 8.169 1.00 71.12 313 VAL A C 1
ATOM 2331 O O . VAL A 1 313 ? 0.295 -1.093 9.157 1.00 71.12 313 VAL A O 1
ATOM 2334 N N . THR A 1 314 ? 1.665 -2.136 7.732 1.00 66.81 314 THR A N 1
ATOM 2335 C CA . THR A 1 314 ? 2.907 -1.690 8.370 1.00 66.81 314 THR A CA 1
ATOM 2336 C C . THR A 1 314 ? 4.066 -1.696 7.378 1.00 66.81 314 THR A C 1
ATOM 2338 O O . THR A 1 314 ? 3.970 -2.293 6.306 1.00 66.81 314 THR A O 1
ATOM 2341 N N . TYR A 1 315 ? 5.178 -1.066 7.755 1.00 70.00 315 TYR A N 1
ATOM 2342 C CA . TYR A 1 315 ? 6.372 -0.931 6.926 1.00 70.00 315 TYR A CA 1
ATOM 2343 C C . TYR A 1 315 ? 7.606 -1.457 7.633 1.00 70.00 315 TYR A C 1
ATOM 2345 O O . TYR A 1 315 ? 7.780 -1.283 8.836 1.00 70.00 315 TYR A O 1
ATOM 2353 N N . GLY A 1 316 ? 8.500 -2.067 6.859 1.00 69.50 316 GLY A N 1
ATOM 2354 C CA . GLY A 1 316 ? 9.711 -2.671 7.396 1.00 69.50 316 GLY A CA 1
ATOM 2355 C C . GLY A 1 316 ? 9.490 -4.113 7.835 1.00 69.50 316 GLY A C 1
ATOM 2356 O O . GLY A 1 316 ? 8.373 -4.599 8.033 1.00 69.50 316 GLY A O 1
ATOM 2357 N N . CYS A 1 317 ? 10.588 -4.848 7.929 1.00 71.06 317 CYS A N 1
ATOM 2358 C CA . CYS A 1 317 ? 10.543 -6.303 7.907 1.00 71.06 317 CYS A CA 1
ATOM 2359 C C . CYS A 1 317 ? 10.301 -6.910 9.278 1.00 71.06 317 CYS A C 1
ATOM 2361 O O . CYS A 1 317 ? 9.641 -7.948 9.373 1.00 71.06 317 CYS A O 1
ATOM 2363 N N . SER A 1 318 ? 10.806 -6.282 10.338 1.00 74.38 318 SER A N 1
ATOM 2364 C CA . SER A 1 318 ? 10.470 -6.650 11.711 1.00 74.38 318 SER A CA 1
ATOM 2365 C C . SER A 1 318 ? 9.016 -6.334 12.035 1.00 74.38 318 SER A C 1
ATOM 2367 O O . SER A 1 318 ? 8.319 -7.215 12.537 1.00 74.38 318 SER A O 1
ATOM 2369 N N . ALA A 1 319 ? 8.522 -5.151 11.657 1.00 71.31 319 ALA A N 1
ATOM 2370 C CA . ALA A 1 319 ? 7.123 -4.784 11.864 1.00 71.31 319 ALA A CA 1
ATOM 2371 C C . ALA A 1 319 ? 6.178 -5.730 11.103 1.00 71.31 319 ALA A C 1
ATOM 2373 O O . ALA A 1 319 ? 5.267 -6.312 11.687 1.00 71.31 319 ALA A O 1
ATOM 2374 N N . SER A 1 320 ? 6.478 -6.004 9.829 1.00 73.81 320 SER A N 1
ATOM 2375 C CA . SER A 1 320 ? 5.696 -6.933 9.003 1.00 73.81 320 SER A CA 1
ATOM 2376 C C . SER A 1 320 ? 5.705 -8.370 9.542 1.00 73.81 320 SER A C 1
ATOM 2378 O O . SER A 1 320 ? 4.686 -9.060 9.536 1.00 73.81 320 SER A O 1
ATOM 2380 N N . ALA A 1 321 ? 6.846 -8.845 10.052 1.00 79.50 321 ALA A N 1
ATOM 2381 C CA . ALA A 1 321 ? 6.929 -10.156 10.698 1.00 79.50 321 ALA A CA 1
ATOM 2382 C C . ALA A 1 321 ? 6.173 -10.206 12.040 1.00 79.50 321 ALA A C 1
ATOM 2384 O O . ALA A 1 321 ? 5.711 -11.281 12.431 1.00 79.50 321 ALA A O 1
ATOM 2385 N N . GLY A 1 322 ? 6.044 -9.067 12.726 1.00 80.50 322 GLY A N 1
ATOM 2386 C CA . GLY A 1 322 ? 5.336 -8.914 13.999 1.00 80.50 322 GLY A CA 1
ATOM 2387 C C . GLY A 1 322 ? 3.812 -8.833 13.884 1.00 80.50 322 GLY A C 1
ATOM 2388 O O . GLY A 1 322 ? 3.135 -8.945 14.902 1.00 80.50 322 GLY A O 1
ATOM 2389 N N . LEU A 1 323 ? 3.269 -8.689 12.670 1.00 76.31 323 LEU A N 1
ATOM 2390 C CA . LEU A 1 323 ? 1.826 -8.650 12.433 1.00 76.31 323 LEU A CA 1
ATOM 2391 C C . LEU A 1 323 ? 1.104 -9.905 12.950 1.00 76.31 323 LEU A C 1
ATOM 2393 O O . LEU A 1 323 ? 1.646 -11.022 12.941 1.00 76.31 323 LEU A O 1
ATOM 2397 N N . SER A 1 324 ? -0.159 -9.727 13.341 1.00 80.50 324 SER A N 1
ATOM 2398 C CA . SER A 1 324 ? -1.038 -10.842 13.686 1.00 80.50 324 SER A CA 1
ATOM 2399 C C . SER A 1 324 ? -1.344 -11.708 12.452 1.00 80.50 324 SER A C 1
ATOM 2401 O O . SER A 1 324 ? -1.127 -11.305 11.308 1.00 80.50 324 SER A O 1
ATOM 2403 N N . VAL A 1 325 ? -1.848 -12.931 12.654 1.00 77.50 325 VAL A N 1
ATOM 2404 C CA . VAL A 1 325 ? -2.188 -13.823 11.526 1.00 77.50 325 VAL A CA 1
ATOM 2405 C C . VAL A 1 325 ? -3.286 -13.220 10.642 1.00 77.50 325 VAL A C 1
ATOM 2407 O O . VAL A 1 325 ? -3.221 -13.382 9.423 1.00 77.50 325 VAL A O 1
ATOM 2410 N N . SER A 1 326 ? -4.261 -12.510 11.226 1.00 72.00 326 SER A N 1
ATOM 2411 C CA . SER A 1 326 ? -5.311 -11.828 10.459 1.00 72.00 326 SER A CA 1
ATOM 2412 C C . SER A 1 326 ? -4.729 -10.733 9.568 1.00 72.00 326 SER A C 1
ATOM 2414 O O . SER A 1 326 ? -4.982 -10.747 8.366 1.00 72.00 326 SER A O 1
ATOM 2416 N N . ASP A 1 327 ? -3.852 -9.888 10.110 1.00 70.94 327 ASP A N 1
ATOM 2417 C CA . ASP A 1 327 ? -3.275 -8.757 9.367 1.00 70.94 327 ASP A CA 1
ATOM 2418 C C . ASP A 1 327 ? -2.331 -9.240 8.248 1.00 70.94 327 ASP A C 1
ATOM 2420 O O . ASP A 1 327 ? -2.228 -8.648 7.170 1.00 70.94 327 ASP A O 1
ATOM 2424 N N . LYS A 1 328 ? -1.679 -10.391 8.453 1.00 74.69 328 LYS A N 1
ATOM 2425 C CA . LYS A 1 328 ? -0.835 -11.052 7.444 1.00 74.69 328 LYS A CA 1
ATOM 2426 C C . LYS A 1 328 ? -1.610 -11.589 6.238 1.00 74.69 328 LYS A C 1
ATOM 2428 O O . LYS A 1 328 ? -0.991 -11.922 5.231 1.00 74.69 328 LYS A O 1
ATOM 2433 N N . ARG A 1 329 ? -2.943 -11.695 6.312 1.00 65.88 329 ARG A N 1
ATOM 2434 C CA . ARG A 1 329 ? -3.778 -12.191 5.206 1.00 65.88 329 ARG A CA 1
ATOM 2435 C C . ARG A 1 329 ? -3.961 -11.148 4.101 1.00 65.88 329 ARG A C 1
ATOM 2437 O O . ARG A 1 329 ? -4.008 -11.516 2.930 1.00 65.88 329 ARG A O 1
ATOM 2444 N N . GLY A 1 330 ? -4.087 -9.874 4.480 1.00 54.53 330 GLY A N 1
ATOM 2445 C CA . GLY A 1 330 ? -4.303 -8.744 3.565 1.00 54.53 330 GLY A CA 1
ATOM 2446 C C . GLY A 1 330 ? -3.024 -8.022 3.134 1.00 54.53 330 GLY A C 1
ATOM 2447 O O . GLY A 1 330 ? -3.051 -7.241 2.184 1.00 54.53 330 GLY A O 1
ATOM 2448 N N . THR A 1 331 ? -1.901 -8.292 3.800 1.00 56.47 331 THR A N 1
ATOM 2449 C CA . THR A 1 331 ? -0.631 -7.596 3.569 1.00 56.47 331 THR A CA 1
ATOM 2450 C C . THR A 1 331 ? 0.251 -8.397 2.612 1.00 56.47 331 THR A C 1
ATOM 2452 O O . THR A 1 331 ? 0.584 -9.549 2.894 1.00 56.47 331 THR A O 1
ATOM 2455 N N . LEU A 1 332 ? 0.697 -7.795 1.502 1.00 54.38 332 LEU A N 1
ATOM 2456 C CA . LEU A 1 332 ? 1.891 -8.299 0.820 1.00 54.38 332 LEU A CA 1
ATOM 2457 C C . LEU A 1 332 ? 3.094 -7.640 1.491 1.00 54.38 332 LEU A C 1
ATOM 2459 O O . LEU A 1 332 ? 3.299 -6.435 1.384 1.00 54.38 332 LEU A O 1
ATOM 2463 N N . ILE A 1 333 ? 3.865 -8.434 2.229 1.00 52.47 333 ILE A N 1
ATOM 2464 C CA . ILE A 1 333 ? 5.059 -7.957 2.926 1.00 52.47 333 ILE A CA 1
ATOM 2465 C C . ILE A 1 333 ? 6.161 -7.790 1.889 1.00 52.47 333 ILE A C 1
ATOM 2467 O O . ILE A 1 333 ? 6.792 -8.757 1.463 1.00 52.47 333 ILE A O 1
ATOM 2471 N N . THR A 1 334 ? 6.354 -6.563 1.432 1.00 46.53 334 THR A N 1
ATOM 2472 C CA . THR A 1 334 ? 7.164 -6.275 0.241 1.00 46.53 334 THR A CA 1
ATOM 2473 C C . THR A 1 334 ? 8.473 -5.583 0.536 1.00 46.53 334 THR A C 1
ATOM 2475 O O . THR A 1 334 ? 9.245 -5.356 -0.392 1.00 46.53 334 THR A O 1
ATOM 2478 N N . THR A 1 335 ? 8.779 -5.257 1.791 1.00 39.25 335 THR A N 1
ATOM 2479 C CA . THR A 1 335 ? 9.928 -4.381 1.997 1.00 39.25 335 THR A CA 1
ATOM 2480 C C . THR A 1 335 ? 11.289 -5.084 1.969 1.00 39.25 335 THR A C 1
ATOM 2482 O O . THR A 1 335 ? 12.212 -4.436 1.492 1.00 39.25 335 THR A O 1
ATOM 2485 N N . VAL A 1 336 ? 11.444 -6.360 2.369 1.00 37.78 336 VAL A N 1
ATOM 2486 C CA . VAL A 1 336 ? 12.710 -7.150 2.208 1.00 37.78 336 VAL A CA 1
ATOM 2487 C C . VAL A 1 336 ? 12.494 -8.684 2.287 1.00 37.78 336 VAL A C 1
ATOM 2489 O O . VAL A 1 336 ? 13.444 -9.452 2.232 1.00 37.78 336 VAL A O 1
ATOM 2492 N N . ALA A 1 337 ? 11.267 -9.197 2.440 1.00 32.91 337 ALA A N 1
ATOM 2493 C CA . ALA A 1 337 ? 11.048 -10.611 2.801 1.00 32.91 337 ALA A CA 1
ATOM 2494 C C . ALA A 1 337 ? 11.580 -11.653 1.791 1.00 32.91 337 ALA A C 1
ATOM 2496 O O . ALA A 1 337 ? 11.781 -12.812 2.159 1.00 32.91 337 ALA A O 1
ATOM 2497 N N . TRP A 1 338 ? 11.791 -11.242 0.539 1.00 38.41 338 TRP A N 1
ATOM 2498 C CA . TRP A 1 338 ? 12.102 -12.127 -0.589 1.00 38.41 338 TRP A CA 1
ATOM 2499 C C . TRP A 1 338 ? 13.238 -11.608 -1.483 1.00 38.41 338 TRP A C 1
ATOM 2501 O O . TRP A 1 338 ? 13.438 -12.151 -2.569 1.00 38.41 338 TRP A O 1
ATOM 2511 N N . ASP A 1 339 ? 13.939 -10.563 -1.031 1.00 39.72 339 ASP A N 1
ATOM 2512 C CA . ASP A 1 339 ? 15.144 -10.010 -1.666 1.00 39.72 339 ASP A CA 1
ATOM 2513 C C . ASP A 1 339 ? 16.406 -10.801 -1.266 1.00 39.72 339 ASP A C 1
ATOM 2515 O O . ASP A 1 339 ? 16.549 -11.145 -0.068 1.00 39.72 339 ASP A O 1
#

pLDDT: mean 71.15, std 18.13, range [24.19, 97.12]

Sequence (339 aa):
MFRSSFLLLSVLAKTALCLSVGDLDVTLKAVSSSVQSVGDIVVTAIVSNPTESDLRVLAVNNILDTSATRSFDISADGKEVPFTGVKVAPLPSTTPSAPSTTSLPLPPGTKFTIAPRQESTIHASVDDLAPLKVESNAVEVTVESDLSHTPLIAIPEESGVERRVSTPKCSDSGKRQVITDSLKYARSLAGGAATDIRSHPNGPQYTRYFGGNNQNDIWWNLDRVAGDINTNRDITCSQDNGDARSFCNNNPGVIAYTVIYSDGRTPIFTCELFLQAGTTPSICQGSYDSTMSSRGGIILHELAHAVHGADDVTYGCSASAGLSVSDKRGTLITTVAWD

Radius of gyration: 22.57 Å; chains: 1; bounding box: 68×47×85 Å

Secondary structure (DSSP, 8-state):
----------------PPP-TTSSEEEEEES-SEESSGGG--EEEEEE--SSS------TTSTT--SSS--EEEEETTEE----SEEEEE-TT--------------TTEEEEEEE-TT-EE-SSTT-SS-EEPP---EEEEE-S------S-----SS-------EEE-SSHHHHHHHHHHHHHHHHHHHHHHHHHHH-TT-HHHHHHHTT--HHHHHHHHHHHHHTTT---EEEEGGGSHHHHHHHHHSTTEEEEEE--TTS---EEE-HHHHHSPPHHHHTTS-TTS-PPPHHHHHHHHHHHHHH-------SHHHHHHS-TTHHHH----SSTT-

InterPro domains:
  IPR024079 Metallopeptidase, catalytic domain superfamily [G3DSA:3.40.390.10] (165-333)
  IPR029463 Lysine-specific metallo-endopeptidase [PF14521] (201-324)
  IPR050414 Fungal secreted metalloproteinases M35 [PTHR37016] (10-327)

Organism: NCBI:txid297713